Protein AF-0000000072268127 (afdb_homodimer)

Solvent-accessible surface area (backbone atoms only — not comparable to full-atom values): 18163 Å² total; per-residue (Å²): 136,84,80,79,79,79,79,78,78,81,76,80,80,78,70,79,74,72,78,69,81,71,89,72,71,74,54,61,56,60,23,53,59,51,39,73,78,39,90,44,54,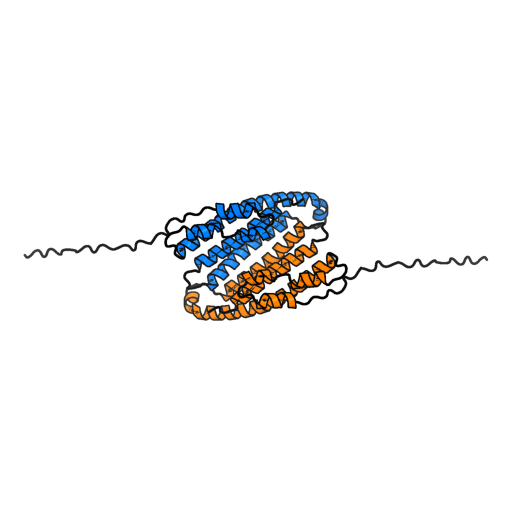76,58,34,56,76,29,65,58,45,20,21,50,50,18,37,72,70,33,84,83,59,49,56,66,50,39,20,52,26,28,38,51,46,22,49,54,28,43,54,48,25,55,56,19,44,55,43,20,44,54,41,23,48,53,50,37,62,75,43,40,68,52,35,76,72,68,45,80,52,47,45,57,36,48,52,52,21,51,52,31,42,53,57,18,52,53,35,46,22,49,36,56,21,57,77,29,67,97,44,84,51,23,60,34,49,26,26,45,41,45,22,51,54,35,39,54,50,19,37,51,28,41,53,56,33,42,73,79,122,137,86,80,78,77,80,79,78,80,79,75,82,80,78,70,79,73,73,78,68,81,71,89,72,71,75,53,61,58,61,24,52,58,50,39,73,78,37,91,43,53,75,59,34,56,75,28,66,60,44,20,20,51,51,18,37,72,70,32,83,84,58,49,55,67,50,40,21,49,25,27,38,51,45,24,52,53,28,43,56,48,25,55,54,19,44,55,42,20,44,54,42,23,49,54,50,37,60,74,42,41,70,53,36,75,74,69,44,81,52,49,46,57,36,49,51,53,20,52,52,31,42,54,56,18,52,54,35,45,24,49,34,57,21,56,77,29,68,96,44,84,51,22,59,34,49,26,25,45,42,47,24,52,54,35,38,54,50,20,38,49,27,41,52,55,33,41,75,79,124

Foldseek 3Di:
DPPPPPPPPPDPPPPPPPPPDDDFDFDCVQLVVQCVPDDALVSSLVSFCRRLVVSQVPDPPDDLVSSLVSLLVLLVVLLVLLVVLLVLLLVLQVVVCVVCVVVVVVPDDRSNVVSVVVVVVLVVCLQVVLVVQLVVQPPHSNSSNSSSNSSRSSSNSSSRVSNVSSDPPD/DPPPPPPPPPDPPPPPPPPPDDDFPFDCVQLVVQCVPDDALVSSLVSFCRRLVVSQVPDPPDDLVSSLVSLLVLLVVLLVLLVVLLVLLLVLQVVVCVVCVVVVVVPDDRSNVVSVVVVVVLVVCLQVVLVVQLVVQPPHSNSSNSSSNSSRSSSNSSSRVSNVSSDPPD

pLDDT: mean 90.78, std 14.6, range [37.03, 98.94]

Sequence (340 aa):
MFHLRLLLMLLPLCAPLAATAQPIPFHPDRTLDCLSDKKTATEGAACIGLAADLCRRETRGATEVEEAACVAAEANWWRDRMTAAYEAAQKEAKLRDVEFAKAISQGAPRMTDDLAAMQQAWTDWSEKRCFFEAARRRGKPDRMVVASDCLMRRTAEEALLLEEAAGRKRMFHLRLLLMLLPLCAPLAATAQPIPFHPDRTLDCLSDKKTATEGAACIGLAADLCRRETRGATEVEEAACVAAEANWWRDRMTAAYEAAQKEAKLRDVEFAKAISQGAPRMTDDLAAMQQAWTDWSEKRCFFEAARRRGKPDRMVVASDCLMRRTAEEALLLEEAAGRKR

Structure (mmCIF, N/CA/C/O backbone):
data_AF-0000000072268127-model_v1
#
loop_
_entity.id
_entity.type
_entity.pdbx_description
1 polymer 'Lysozyme inhibitor LprI-like N-terminal domain-containing protein'
#
loop_
_atom_site.group_PDB
_atom_site.id
_atom_site.type_symbol
_atom_site.label_atom_id
_atom_site.label_alt_id
_atom_site.label_comp_id
_atom_site.label_asym_id
_atom_site.label_entity_id
_atom_site.label_seq_id
_atom_site.pdbx_PDB_ins_code
_atom_site.Cartn_x
_atom_site.Cartn_y
_atom_site.Cartn_z
_atom_site.occupancy
_atom_site.B_iso_or_equiv
_atom_site.auth_seq_id
_atom_site.auth_comp_id
_atom_site.auth_asym_id
_atom_site.auth_atom_id
_atom_site.pdbx_PDB_model_num
ATOM 1 N N . MET A 1 1 ? -28.922 -68.562 -43.438 1 42.62 1 MET A N 1
ATOM 2 C CA . MET A 1 1 ? -28.844 -67.125 -43.25 1 42.62 1 MET A CA 1
ATOM 3 C C . MET A 1 1 ? -28.562 -66.75 -41.812 1 42.62 1 MET A C 1
ATOM 5 O O . MET A 1 1 ? -29.406 -67 -40.938 1 42.62 1 MET A O 1
ATOM 9 N N . PHE A 1 2 ? -27.219 -66.938 -41.312 1 51.31 2 PHE A N 1
ATOM 10 C CA . PHE A 1 2 ? -26.609 -66.688 -40 1 51.31 2 PHE A CA 1
ATOM 11 C C . PHE A 1 2 ? -26.75 -65.25 -39.625 1 51.31 2 PHE A C 1
ATOM 13 O O . PHE A 1 2 ? -26.312 -64.375 -40.375 1 51.31 2 PHE A O 1
ATOM 20 N N . HIS A 1 3 ? -27.828 -64.812 -38.938 1 58.91 3 HIS A N 1
ATOM 21 C CA . HIS A 1 3 ? -28.031 -63.531 -38.344 1 58.91 3 HIS A CA 1
ATOM 22 C C . HIS A 1 3 ? -26.922 -63.188 -37.375 1 58.91 3 HIS A C 1
ATOM 24 O O . HIS A 1 3 ? -26.75 -63.875 -36.344 1 58.91 3 HIS A O 1
ATOM 30 N N . LEU A 1 4 ? -25.75 -62.625 -37.875 1 55.75 4 LEU A N 1
ATOM 31 C CA . LEU A 1 4 ? -24.672 -62.031 -37.062 1 55.75 4 LEU A CA 1
ATOM 32 C C . LEU A 1 4 ? -25.203 -60.906 -36.188 1 55.75 4 LEU A C 1
ATOM 34 O O . LEU A 1 4 ? -25.688 -59.875 -36.688 1 55.75 4 LEU A O 1
ATOM 38 N N . ARG A 1 5 ? -25.734 -61.25 -34.969 1 58.16 5 ARG A N 1
ATOM 39 C CA . ARG A 1 5 ? -26.047 -60.219 -33.969 1 58.16 5 ARG A CA 1
ATOM 40 C C . ARG A 1 5 ? -24.812 -59.406 -33.594 1 58.16 5 ARG A C 1
ATOM 42 O O . ARG A 1 5 ? -23.812 -59.969 -33.125 1 58.16 5 ARG A O 1
ATOM 49 N N . LEU A 1 6 ? -24.516 -58.281 -34.25 1 55.41 6 LEU A N 1
ATOM 50 C CA . LEU A 1 6 ? -23.5 -57.312 -33.844 1 55.41 6 LEU A CA 1
ATOM 51 C C . LEU A 1 6 ? -23.797 -56.781 -32.438 1 55.41 6 LEU A C 1
ATOM 53 O O . LEU A 1 6 ? -24.828 -56.156 -32.219 1 55.41 6 LEU A O 1
ATOM 57 N N . LEU A 1 7 ? -23.234 -57.406 -31.359 1 55.22 7 LEU A N 1
ATOM 58 C CA . LEU A 1 7 ? -23.312 -56.844 -30 1 55.22 7 LEU A CA 1
ATOM 59 C C . LEU A 1 7 ? -22.578 -55.531 -29.906 1 55.22 7 LEU A C 1
ATOM 61 O O . LEU A 1 7 ? -21.359 -55.469 -30.094 1 55.22 7 LEU A O 1
ATOM 65 N N . LEU A 1 8 ? -23.234 -54.375 -30.109 1 55.31 8 LEU A N 1
ATOM 66 C CA . LEU A 1 8 ? -22.703 -53.031 -29.844 1 55.31 8 LEU A CA 1
ATOM 67 C C . LEU A 1 8 ? -22.328 -52.875 -28.359 1 55.31 8 LEU A C 1
ATOM 69 O O . LEU A 1 8 ? -23.203 -52.969 -27.5 1 55.31 8 LEU A O 1
ATOM 73 N N . MET A 1 9 ? -21.094 -53.219 -27.984 1 54.47 9 MET A N 1
ATOM 74 C CA . MET A 1 9 ? -20.609 -52.938 -26.641 1 54.47 9 MET A CA 1
ATOM 75 C C . MET A 1 9 ? -20.656 -51.438 -26.344 1 54.47 9 MET A C 1
ATOM 77 O O . MET A 1 9 ? -20.016 -50.656 -27.047 1 54.47 9 MET A O 1
ATOM 81 N N . LEU A 1 10 ? -21.672 -50.844 -25.719 1 57.94 10 LEU A N 1
ATOM 82 C CA . LEU A 1 10 ? -21.734 -49.469 -25.219 1 57.94 10 LEU A CA 1
ATOM 83 C C . LEU A 1 10 ? -20.625 -49.219 -24.203 1 57.94 10 LEU A C 1
ATOM 85 O O . LEU A 1 10 ? -20.625 -49.781 -23.109 1 57.94 10 LEU A O 1
ATOM 89 N N . LEU A 1 11 ? -19.438 -48.75 -24.578 1 59.38 11 LEU A N 1
ATOM 90 C CA . LEU A 1 11 ? -18.422 -48.281 -23.656 1 59.38 11 LEU A CA 1
ATOM 91 C C . LEU A 1 11 ? -18.938 -47.125 -22.812 1 59.38 11 LEU A C 1
ATOM 93 O O . LEU A 1 11 ? -19.422 -46.125 -23.359 1 59.38 11 LEU A O 1
ATOM 97 N N . PRO A 1 12 ? -19.125 -47.219 -21.469 1 60.84 12 PRO A N 1
ATOM 98 C CA . PRO A 1 12 ? -19.484 -46.062 -20.656 1 60.84 12 PRO A CA 1
ATOM 99 C C . PRO A 1 12 ? -18.453 -44.938 -20.734 1 60.84 12 PRO A C 1
ATOM 101 O O . PRO A 1 12 ? -17.25 -45.188 -20.609 1 60.84 12 PRO A O 1
ATOM 104 N N . LEU A 1 13 ? -18.719 -43.875 -21.453 1 59.34 13 LEU A N 1
ATOM 105 C CA . LEU A 1 13 ? -17.922 -42.625 -21.375 1 59.34 13 LEU A CA 1
ATOM 106 C C . LEU A 1 13 ? -17.75 -42.188 -19.922 1 59.34 13 LEU A C 1
ATOM 108 O O . LEU A 1 13 ? -18.703 -41.781 -19.266 1 59.34 13 LEU A O 1
ATOM 112 N N . CYS A 1 14 ? -16.734 -42.531 -19.188 1 58.28 14 CYS A N 1
ATOM 113 C CA . CYS A 1 14 ? -16.375 -41.969 -17.891 1 58.28 14 CYS A CA 1
ATOM 114 C C . CYS A 1 14 ? -16.219 -40.469 -17.969 1 58.28 14 CYS A C 1
ATOM 116 O O . CYS A 1 14 ? -15.312 -39.938 -18.625 1 58.28 14 CYS A O 1
ATOM 118 N N . ALA A 1 15 ? -17.188 -39.625 -17.828 1 57.91 15 ALA A N 1
ATOM 119 C CA . ALA A 1 15 ? -17.047 -38.188 -17.703 1 57.91 15 ALA A CA 1
ATOM 120 C C . ALA A 1 15 ? -16.031 -37.812 -16.625 1 57.91 15 ALA A C 1
ATOM 122 O O . ALA A 1 15 ? -16.047 -38.406 -15.531 1 57.91 15 ALA A O 1
ATOM 123 N N . PRO A 1 16 ? -14.938 -37.188 -16.953 1 59.69 16 PRO A N 1
ATOM 124 C CA . PRO A 1 16 ? -14.094 -36.656 -15.875 1 59.69 16 PRO A CA 1
ATOM 125 C C . PRO A 1 16 ? -14.883 -35.906 -14.812 1 59.69 16 PRO A C 1
ATOM 127 O O . PRO A 1 16 ? -15.672 -35.031 -15.148 1 59.69 16 PRO A O 1
ATOM 130 N N . LEU A 1 17 ? -15.156 -36.406 -13.648 1 55.31 17 LEU A N 1
ATOM 131 C CA . LEU A 1 17 ? -15.703 -35.656 -12.531 1 55.31 17 LEU A CA 1
ATOM 132 C C . LEU A 1 17 ? -14.938 -34.344 -12.344 1 55.31 17 LEU A C 1
ATOM 134 O O . LEU A 1 17 ? -13.742 -34.344 -12.047 1 55.31 17 LEU A O 1
ATOM 138 N N . ALA A 1 18 ? -15.242 -33.344 -13.086 1 55.62 18 ALA A N 1
ATOM 139 C CA . ALA A 1 18 ? -14.672 -32.062 -12.672 1 55.62 18 ALA A CA 1
ATOM 140 C C . ALA A 1 18 ? -14.609 -31.953 -11.148 1 55.62 18 ALA A C 1
ATOM 142 O O . ALA A 1 18 ? -15.617 -32.125 -10.461 1 55.62 18 ALA A O 1
ATOM 143 N N . ALA A 1 19 ? -13.562 -32.219 -10.562 1 58.62 19 ALA A N 1
ATOM 144 C CA . ALA A 1 19 ? -13.414 -32.062 -9.117 1 58.62 19 ALA A CA 1
ATOM 145 C C . ALA A 1 19 ? -13.906 -30.703 -8.664 1 58.62 19 ALA A C 1
ATOM 147 O O . ALA A 1 19 ? -13.227 -29.703 -8.859 1 58.62 19 ALA A O 1
ATOM 148 N N . THR A 1 20 ? -15.211 -30.391 -8.688 1 61.53 20 THR A N 1
ATOM 149 C CA . THR A 1 20 ? -15.797 -29.172 -8.141 1 61.53 20 THR A CA 1
ATOM 150 C C . THR A 1 20 ? -15.172 -28.828 -6.789 1 61.53 20 THR A C 1
ATOM 152 O O . THR A 1 20 ? -14.82 -29.719 -6.02 1 61.53 20 THR A O 1
ATOM 155 N N . ALA A 1 21 ? -14.453 -27.531 -6.762 1 69.06 21 ALA A N 1
ATOM 156 C CA . ALA A 1 21 ? -13.898 -27.062 -5.492 1 69.06 21 ALA A CA 1
ATOM 157 C C . ALA A 1 21 ? -14.852 -27.328 -4.34 1 69.06 21 ALA A C 1
ATOM 159 O O . ALA A 1 21 ? -16.062 -27.109 -4.457 1 69.06 21 ALA A O 1
ATOM 160 N N . GLN A 1 22 ? -14.523 -28.062 -3.383 1 83.62 22 GLN A N 1
ATOM 161 C CA . GLN A 1 22 ? -15.336 -28.328 -2.197 1 83.62 22 GLN A CA 1
ATOM 162 C C . GLN A 1 22 ? -15.688 -27.031 -1.483 1 83.62 22 GLN A C 1
ATOM 164 O O . GLN A 1 22 ? -14.984 -26.031 -1.615 1 83.62 22 GLN A O 1
ATOM 169 N N . PRO A 1 23 ? -16.781 -26.906 -0.785 1 89 23 PRO A N 1
ATOM 170 C CA . PRO A 1 23 ? -17.156 -25.734 -0.01 1 89 23 PRO A CA 1
ATOM 171 C C . PRO A 1 23 ? -16.109 -25.359 1.054 1 89 23 PRO A C 1
ATOM 173 O O . PRO A 1 23 ? -15.523 -26.25 1.669 1 89 23 PRO A O 1
ATOM 176 N N . ILE A 1 24 ? -15.766 -24.156 1.152 1 93.5 24 ILE A N 1
ATOM 177 C CA . ILE A 1 24 ? -14.797 -23.688 2.135 1 93.5 24 ILE A CA 1
ATOM 178 C C . ILE A 1 24 ? -15.523 -23.125 3.352 1 93.5 24 ILE A C 1
ATOM 180 O O . ILE A 1 24 ? -16.594 -22.516 3.221 1 93.5 24 ILE A O 1
ATOM 184 N N . PRO A 1 25 ? -15.102 -23.328 4.531 1 97 25 PRO A N 1
ATOM 185 C CA . PRO A 1 25 ? -15.711 -22.828 5.762 1 97 25 PRO A CA 1
ATOM 186 C C . PRO A 1 25 ? -15.195 -21.438 6.137 1 97 25 PRO A C 1
ATOM 188 O O . PRO A 1 25 ? -14.555 -21.266 7.176 1 97 25 PRO A O 1
ATOM 191 N N . PHE A 1 26 ? -15.625 -20.453 5.395 1 97.94 26 PHE A N 1
ATOM 192 C CA . PHE A 1 26 ? -15.117 -19.109 5.668 1 97.94 26 PHE A CA 1
ATOM 193 C C . PHE A 1 26 ? -16 -18.391 6.691 1 97.94 26 PHE A C 1
ATOM 195 O O . PHE A 1 26 ? -17.219 -18.359 6.547 1 97.94 26 PHE A O 1
ATOM 202 N N . HIS A 1 27 ? -15.359 -17.875 7.711 1 97.69 27 HIS A N 1
ATOM 203 C CA . HIS A 1 27 ? -15.94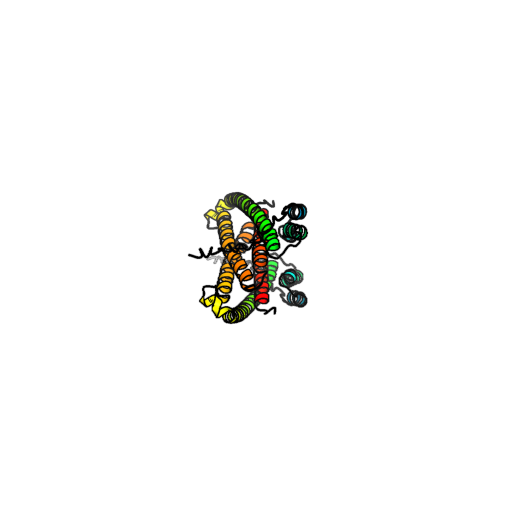5 -16.938 8.68 1 97.69 27 HIS A CA 1
ATOM 204 C C . HIS A 1 27 ? -14.984 -15.805 9 1 97.69 27 HIS A C 1
ATOM 206 O O . HIS A 1 27 ? -13.789 -16.031 9.211 1 97.69 27 HIS A O 1
ATOM 212 N N . PRO A 1 28 ? -15.484 -14.609 9.055 1 98.31 28 PRO A N 1
ATOM 213 C CA . PRO A 1 28 ? -14.586 -13.461 9.188 1 98.31 28 PRO A CA 1
ATOM 214 C C . PRO A 1 28 ? -14.195 -13.188 10.641 1 98.31 28 PRO A C 1
ATOM 216 O O . PRO A 1 28 ? -13.422 -12.266 10.914 1 98.31 28 PRO A O 1
ATOM 219 N N . ASP A 1 29 ? -14.656 -13.953 11.57 1 97.88 29 ASP A N 1
ATOM 220 C CA . ASP A 1 29 ? -14.641 -13.617 12.992 1 97.88 29 ASP A CA 1
ATOM 221 C C . ASP A 1 29 ? -13.203 -13.445 13.492 1 97.88 29 ASP A C 1
ATOM 223 O O . ASP A 1 29 ? -12.938 -12.57 14.32 1 97.88 29 ASP A O 1
ATOM 227 N N . ARG A 1 30 ? -12.359 -14.273 13.016 1 97.69 30 ARG A N 1
ATOM 228 C CA . ARG A 1 30 ? -10.984 -14.172 13.5 1 97.69 30 ARG A CA 1
ATOM 229 C C . ARG A 1 30 ? -10.375 -12.82 13.156 1 97.69 30 ARG A C 1
ATOM 231 O O . ARG A 1 30 ? -9.68 -12.219 13.977 1 97.69 30 ARG A O 1
ATOM 238 N N . THR A 1 31 ? -10.555 -12.375 11.922 1 98.5 31 THR A N 1
ATOM 239 C CA . THR A 1 31 ? -10.078 -11.055 11.516 1 98.5 31 THR A CA 1
ATOM 240 C C . THR A 1 31 ? -10.812 -9.953 12.266 1 98.5 31 THR A C 1
ATOM 242 O O . THR A 1 31 ? -10.195 -9.008 12.758 1 98.5 31 THR A O 1
ATOM 245 N N . LEU A 1 32 ? -12.102 -10.148 12.438 1 97.5 32 LEU A N 1
ATOM 246 C CA . LEU A 1 32 ? -12.922 -9.164 13.133 1 97.5 32 LEU A CA 1
ATOM 247 C C . LEU A 1 32 ? -12.484 -9.023 14.586 1 97.5 32 LEU A C 1
ATOM 249 O O . LEU A 1 32 ? -12.375 -7.91 15.102 1 97.5 32 LEU A O 1
ATOM 253 N N . ASP A 1 33 ? -12.234 -10.125 15.25 1 97.31 33 ASP A N 1
ATOM 254 C CA . ASP A 1 33 ? -11.797 -10.117 16.641 1 97.31 33 ASP A CA 1
ATOM 255 C C . ASP A 1 33 ? -10.438 -9.43 16.781 1 97.31 33 ASP A C 1
ATOM 257 O O . ASP A 1 33 ? -10.227 -8.648 17.719 1 97.31 33 ASP A O 1
ATOM 261 N N . CYS A 1 34 ? -9.586 -9.664 15.898 1 98.19 34 CYS A N 1
ATOM 262 C CA . CYS A 1 34 ? -8.273 -9.023 15.898 1 98.19 34 CYS A CA 1
ATOM 263 C C . CYS A 1 34 ? -8.398 -7.52 15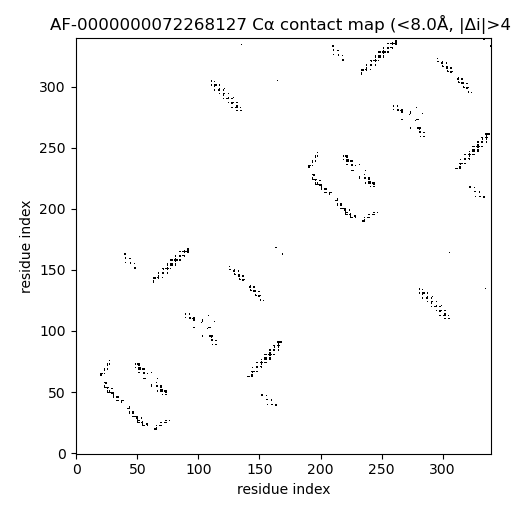.727 1 98.19 34 CYS A C 1
ATOM 265 O O . CYS A 1 34 ? -7.73 -6.754 16.438 1 98.19 34 CYS A O 1
ATOM 267 N N . LEU A 1 35 ? -9.281 -7.082 14.859 1 96.94 35 LEU A N 1
ATOM 268 C CA . LEU A 1 35 ? -9.461 -5.668 14.555 1 96.94 35 LEU A CA 1
ATOM 269 C C . LEU A 1 35 ? -10.039 -4.918 15.75 1 96.94 35 LEU A C 1
ATOM 271 O O . LEU A 1 35 ? -9.797 -3.721 15.914 1 96.94 35 LEU A O 1
ATOM 275 N N . SER A 1 36 ? -10.758 -5.617 16.594 1 95.12 36 SER A N 1
ATOM 276 C CA . SER A 1 36 ? -11.445 -4.969 17.703 1 95.12 36 SER A CA 1
ATOM 277 C C . SER A 1 36 ? -10.453 -4.375 18.703 1 95.12 36 SER A C 1
ATOM 279 O O . SER A 1 36 ? -10.781 -3.441 19.438 1 95.12 36 SER A O 1
ATOM 281 N N . ASP A 1 37 ? -9.211 -4.801 18.641 1 91.19 37 ASP A N 1
ATOM 282 C CA . ASP A 1 37 ? -8.18 -4.344 19.562 1 91.19 37 ASP A CA 1
ATOM 283 C C . ASP A 1 37 ? -7.254 -3.334 18.891 1 91.19 37 ASP A C 1
ATOM 285 O O . ASP A 1 37 ? -6.238 -2.939 19.469 1 91.19 37 ASP A O 1
ATOM 289 N N . LYS A 1 38 ? -7.609 -2.975 17.656 1 87.94 38 LYS A N 1
ATOM 290 C CA . LYS A 1 38 ? -6.707 -2.1 16.906 1 87.94 38 LYS A CA 1
ATOM 291 C C . LYS A 1 38 ? -7.289 -0.695 16.781 1 87.94 38 LYS A C 1
ATOM 293 O O . LYS A 1 38 ? -8.492 -0.533 16.562 1 87.94 38 LYS A O 1
ATOM 298 N N . LYS A 1 39 ? -6.422 0.267 16.953 1 82.56 39 LYS A N 1
ATOM 299 C CA . LYS A 1 39 ? -6.891 1.648 17.016 1 82.56 39 LYS A CA 1
ATOM 300 C C . LYS A 1 39 ? -6.559 2.4 15.734 1 82.56 39 LYS A C 1
ATOM 302 O O . LYS A 1 39 ? -7.203 3.4 15.414 1 82.56 39 LYS A O 1
ATOM 307 N N . THR A 1 40 ? -5.508 1.87 15.07 1 85.31 40 THR A N 1
ATOM 308 C CA . THR A 1 40 ? -5.066 2.561 13.859 1 85.31 40 THR A CA 1
ATOM 309 C C . THR A 1 40 ? -5.035 1.605 12.672 1 85.31 40 THR A C 1
ATOM 311 O O . THR A 1 40 ? -5.027 0.386 12.852 1 85.31 40 THR A O 1
ATOM 314 N N . ALA A 1 41 ? -5.082 2.207 11.5 1 86.5 41 ALA A N 1
ATOM 315 C CA . ALA A 1 41 ? -4.977 1.413 10.281 1 86.5 41 ALA A CA 1
ATOM 316 C C . ALA A 1 41 ? -3.691 0.59 10.273 1 86.5 41 ALA A C 1
ATOM 318 O O . ALA A 1 41 ? -3.68 -0.549 9.797 1 86.5 41 ALA A O 1
ATOM 319 N N . THR A 1 42 ? -2.621 1.16 10.758 1 84.81 42 THR A N 1
ATOM 320 C CA . THR A 1 42 ? -1.332 0.478 10.789 1 84.81 42 THR A CA 1
ATOM 321 C C . THR A 1 42 ? -1.397 -0.766 11.672 1 84.81 42 THR A C 1
ATOM 323 O O . THR A 1 42 ? -0.906 -1.83 11.289 1 84.81 42 THR A O 1
ATOM 326 N N . GLU A 1 43 ? -2.068 -0.634 12.812 1 89.31 43 GLU A N 1
ATOM 327 C CA . GLU A 1 43 ? -2.223 -1.78 13.703 1 89.31 43 GLU A CA 1
ATOM 328 C C . GLU A 1 43 ? -3.141 -2.834 13.086 1 89.31 43 GLU A C 1
ATOM 330 O O . GLU A 1 43 ? -2.906 -4.035 13.242 1 89.31 43 GLU A O 1
ATOM 335 N N . GLY A 1 44 ? -4.129 -2.326 12.406 1 93.44 44 GLY A N 1
ATOM 336 C CA . GLY A 1 44 ? -5.109 -3.225 11.82 1 93.44 44 GLY A CA 1
ATOM 337 C C . GLY A 1 44 ? -4.539 -4.078 10.703 1 93.44 44 GLY A C 1
ATOM 338 O O . GLY A 1 44 ? -5.059 -5.16 10.422 1 93.44 44 GLY A O 1
ATOM 339 N N . ALA A 1 45 ? -3.447 -3.551 10.109 1 93 45 ALA A N 1
ATOM 340 C CA . ALA A 1 45 ? -2.859 -4.262 8.977 1 93 45 ALA A CA 1
ATOM 341 C C . ALA A 1 45 ? -2.393 -5.656 9.383 1 93 45 ALA A C 1
ATOM 343 O O . ALA A 1 45 ? -2.41 -6.586 8.57 1 93 45 ALA A O 1
ATOM 344 N N . ALA A 1 46 ? -2.092 -5.848 10.648 1 93.94 46 ALA A N 1
ATOM 345 C CA . ALA A 1 46 ? -1.611 -7.137 11.141 1 93.94 46 ALA A CA 1
ATOM 346 C C . ALA A 1 46 ? -2.734 -8.172 11.156 1 93.94 46 ALA A C 1
ATOM 348 O O . ALA A 1 46 ? -2.477 -9.375 11.258 1 93.94 46 ALA A O 1
ATOM 349 N N . CYS A 1 47 ? -3.961 -7.707 11.055 1 98.5 47 CYS A N 1
ATOM 350 C CA . CYS A 1 47 ? -5.113 -8.594 11.164 1 98.5 47 CYS A CA 1
ATOM 351 C C . CYS A 1 47 ? -5.512 -9.141 9.805 1 98.5 47 CYS A C 1
ATOM 353 O O . CYS A 1 47 ? -6.309 -10.078 9.711 1 98.5 47 CYS A O 1
ATOM 355 N N . ILE A 1 48 ? -4.957 -8.625 8.727 1 98.5 48 ILE A N 1
ATOM 356 C CA . ILE A 1 48 ? -5.359 -8.977 7.367 1 98.5 48 ILE A CA 1
ATOM 357 C C . ILE A 1 48 ? -4.965 -10.422 7.074 1 98.5 48 ILE A C 1
ATOM 359 O O . ILE A 1 48 ? -3.816 -10.82 7.281 1 98.5 48 ILE A O 1
ATOM 363 N N . GLY A 1 49 ? -5.855 -11.227 6.676 1 98.75 49 GLY A N 1
ATOM 364 C CA . GLY A 1 49 ? -5.594 -12.586 6.219 1 98.75 49 GLY A CA 1
ATOM 365 C C . GLY A 1 49 ? -5.852 -13.633 7.281 1 98.75 49 GLY A C 1
ATOM 366 O O . GLY A 1 49 ? -5.797 -14.828 7.004 1 98.75 49 GLY A O 1
ATOM 367 N N . LEU A 1 50 ? -6.23 -13.203 8.492 1 98.69 50 LEU A N 1
ATOM 368 C CA . LEU A 1 50 ? -6.391 -14.164 9.578 1 98.69 50 LEU A CA 1
ATOM 369 C C . LEU A 1 50 ? -7.574 -15.086 9.312 1 98.69 50 LEU A C 1
ATOM 371 O O . LEU A 1 50 ? -7.492 -16.297 9.555 1 98.69 50 LEU A O 1
ATOM 375 N N . ALA A 1 51 ? -8.641 -14.562 8.852 1 98.81 51 ALA A N 1
ATOM 376 C CA . ALA A 1 51 ? -9.812 -15.398 8.555 1 98.81 51 ALA A CA 1
ATOM 377 C C . ALA A 1 51 ? -9.531 -16.344 7.391 1 98.81 51 ALA A C 1
ATOM 379 O O . ALA A 1 51 ? -9.922 -17.5 7.418 1 98.81 51 ALA A O 1
ATOM 380 N N . ALA A 1 52 ? -8.859 -15.867 6.363 1 98.81 52 ALA A N 1
ATOM 381 C CA . ALA A 1 52 ? -8.484 -16.719 5.238 1 98.81 52 ALA A CA 1
ATOM 382 C C . ALA A 1 52 ? -7.586 -17.859 5.695 1 98.81 52 ALA A C 1
ATOM 384 O O . ALA A 1 52 ? -7.746 -19 5.242 1 98.81 52 ALA A O 1
ATOM 385 N N . ASP A 1 53 ? -6.609 -17.578 6.578 1 98.06 53 ASP A N 1
ATOM 386 C CA . ASP A 1 53 ? -5.699 -18.594 7.094 1 98.06 53 ASP A CA 1
ATOM 387 C C . ASP A 1 53 ? -6.461 -19.672 7.855 1 98.06 53 ASP A C 1
ATOM 389 O O . ASP A 1 53 ? -6.195 -20.859 7.688 1 98.06 53 ASP A O 1
ATOM 393 N N . LEU A 1 54 ? -7.355 -19.266 8.695 1 98.31 54 LEU A N 1
ATOM 394 C CA . LEU A 1 54 ? -8.164 -20.219 9.438 1 98.31 54 LEU A CA 1
ATOM 395 C C . LEU A 1 54 ? -9.008 -21.062 8.484 1 98.31 54 LEU A C 1
ATOM 397 O O . LEU A 1 54 ? -9.117 -22.281 8.656 1 98.31 54 LEU A O 1
ATOM 401 N N . CYS A 1 55 ? -9.633 -20.438 7.535 1 98.69 55 CYS A N 1
ATOM 402 C CA . CYS A 1 55 ? -10.406 -21.109 6.504 1 98.69 55 CYS A CA 1
ATOM 403 C C . CYS A 1 55 ? -9.578 -22.203 5.84 1 98.69 55 CYS A C 1
ATOM 405 O O . CYS A 1 55 ? -10.047 -23.344 5.684 1 98.69 55 CYS A O 1
ATOM 407 N N . ARG A 1 56 ? -8.328 -21.875 5.48 1 97.38 56 ARG A N 1
ATOM 408 C CA . ARG A 1 56 ? -7.441 -22.844 4.859 1 97.38 56 ARG A CA 1
ATOM 409 C C . ARG A 1 56 ? -7.137 -24 5.812 1 97.38 56 ARG A C 1
ATOM 411 O O . ARG A 1 56 ? -7.18 -25.172 5.422 1 97.38 56 ARG A O 1
ATOM 418 N N . ARG A 1 57 ? -6.836 -23.719 7.004 1 96.69 57 ARG A N 1
ATOM 419 C CA . ARG A 1 57 ? -6.48 -24.719 8 1 96.69 57 ARG A CA 1
ATOM 420 C C . ARG A 1 57 ? -7.648 -25.656 8.266 1 96.69 57 ARG A C 1
ATOM 422 O O . ARG A 1 57 ? -7.449 -26.859 8.516 1 96.69 57 ARG A O 1
ATOM 429 N N . GLU A 1 58 ? -8.805 -25.172 8.141 1 96.94 58 GLU A N 1
ATOM 430 C CA . GLU A 1 58 ? -10 -25.953 8.445 1 96.94 58 GLU A CA 1
ATOM 431 C C . GLU A 1 58 ? -10.5 -26.703 7.211 1 96.94 58 GLU A C 1
ATOM 433 O O . GLU A 1 58 ? -11.438 -27.484 7.301 1 96.94 58 GLU A O 1
ATOM 438 N N . THR A 1 59 ? -9.867 -26.438 6.082 1 96.12 59 THR A N 1
ATOM 439 C CA . THR A 1 59 ? -10.219 -27.141 4.855 1 96.12 59 THR A CA 1
ATOM 440 C C . THR A 1 59 ? -9.375 -28.406 4.695 1 96.12 59 THR A C 1
ATOM 442 O O . THR A 1 59 ? -8.188 -28.312 4.375 1 96.12 59 THR A O 1
ATOM 445 N N . ARG A 1 60 ? -9.961 -29.578 4.887 1 91.88 60 ARG A N 1
ATOM 446 C CA . ARG A 1 60 ? -9.234 -30.844 4.773 1 91.88 60 ARG A CA 1
ATOM 447 C C . ARG A 1 60 ? -8.727 -31.047 3.354 1 91.88 60 ARG A C 1
ATOM 449 O O . ARG A 1 60 ? -9.484 -30.938 2.391 1 91.88 60 ARG A O 1
ATOM 456 N N . GLY A 1 61 ? -7.465 -31.297 3.258 1 91.19 61 GLY A N 1
ATOM 457 C CA . GLY A 1 61 ? -6.887 -31.594 1.958 1 91.19 61 GLY A CA 1
ATOM 458 C C . GLY A 1 61 ? -6.812 -30.391 1.043 1 91.19 61 GLY A C 1
ATOM 459 O O . GLY A 1 61 ? -6.801 -30.531 -0.181 1 91.19 61 GLY A O 1
ATOM 460 N N . ALA A 1 62 ? -6.793 -29.266 1.624 1 89 62 ALA A N 1
ATOM 461 C CA . ALA A 1 62 ? -6.801 -28.031 0.832 1 89 62 ALA A CA 1
ATOM 462 C C . ALA A 1 62 ? -5.664 -28.031 -0.186 1 89 62 ALA A C 1
ATOM 464 O O . ALA A 1 62 ? -4.523 -28.375 0.146 1 89 62 ALA A O 1
ATOM 465 N N . THR A 1 63 ? -6.051 -27.875 -1.438 1 93.38 63 THR A N 1
ATOM 466 C CA . THR A 1 63 ? -5.105 -27.578 -2.512 1 93.38 63 THR A CA 1
ATOM 467 C C . THR A 1 63 ? -5.012 -26.078 -2.764 1 93.38 63 THR A C 1
ATOM 469 O O . THR A 1 63 ? -5.504 -25.281 -1.969 1 93.38 63 THR A O 1
ATOM 472 N N . GLU A 1 64 ? -4.367 -25.641 -3.844 1 94.5 64 GLU A N 1
ATOM 473 C CA . GLU A 1 64 ? -4.254 -24.219 -4.211 1 94.5 64 GLU A CA 1
ATOM 474 C C . GLU A 1 64 ? -5.621 -23.625 -4.535 1 94.5 64 GLU A C 1
ATOM 476 O O . GLU A 1 64 ? -5.863 -22.453 -4.289 1 94.5 64 GLU A O 1
ATOM 481 N N . VAL A 1 65 ? -6.441 -24.516 -5.012 1 94.69 65 VAL A N 1
ATOM 482 C CA . VAL A 1 65 ? -7.766 -24.031 -5.402 1 94.69 65 VAL A CA 1
ATOM 483 C C . VAL A 1 65 ? -8.539 -23.594 -4.16 1 94.69 65 VAL A C 1
ATOM 485 O O . VAL A 1 65 ? -9.125 -22.516 -4.133 1 94.69 65 VAL A O 1
ATOM 488 N N . GLU A 1 66 ? -8.508 -24.438 -3.148 1 96.12 66 GLU A N 1
ATOM 489 C CA . GLU A 1 66 ? -9.219 -24.094 -1.922 1 96.12 66 GLU A CA 1
ATOM 490 C C . GLU A 1 66 ? -8.547 -22.922 -1.199 1 96.12 66 GLU A C 1
ATOM 492 O O . GLU A 1 66 ? -9.219 -22.094 -0.582 1 96.12 66 GLU A O 1
ATOM 497 N N . GLU A 1 67 ? -7.27 -22.859 -1.223 1 97.19 67 GLU A N 1
ATOM 498 C CA . GLU A 1 67 ? -6.551 -21.734 -0.631 1 97.19 67 GLU A CA 1
ATOM 499 C C . GLU A 1 67 ? -6.961 -20.406 -1.282 1 97.19 67 GLU A C 1
ATOM 501 O O . GLU A 1 67 ? -7.266 -19.438 -0.589 1 97.19 67 GLU A O 1
ATOM 506 N N . ALA A 1 68 ? -6.996 -20.406 -2.588 1 97.69 68 ALA A N 1
ATOM 507 C CA . ALA A 1 68 ? -7.41 -19.203 -3.312 1 97.69 68 ALA A CA 1
ATOM 508 C C . ALA A 1 68 ? -8.836 -18.812 -2.947 1 97.69 68 ALA A C 1
ATOM 510 O O . ALA A 1 68 ? -9.133 -17.625 -2.795 1 97.69 68 ALA A O 1
ATOM 511 N N . ALA A 1 69 ? -9.664 -19.812 -2.828 1 97.88 69 ALA A N 1
ATOM 512 C CA . ALA A 1 69 ? -11.062 -19.531 -2.482 1 97.88 69 ALA A CA 1
ATOM 513 C C . ALA A 1 69 ? -11.164 -18.906 -1.097 1 97.88 69 ALA A C 1
ATOM 515 O O . ALA A 1 69 ? -11.961 -17.984 -0.884 1 97.88 69 ALA A O 1
ATOM 516 N N . CYS A 1 70 ? -10.375 -19.406 -0.123 1 98.75 70 CYS A N 1
ATOM 517 C CA . CYS A 1 70 ? -10.367 -18.859 1.227 1 98.75 70 CYS A CA 1
ATOM 518 C C . CYS A 1 70 ? -9.891 -17.406 1.218 1 98.75 70 CYS A C 1
ATOM 520 O O . CYS A 1 70 ? -10.5 -16.547 1.847 1 98.75 70 CYS A O 1
ATOM 522 N N . VAL A 1 71 ? -8.883 -17.125 0.493 1 98.75 71 VAL A N 1
ATOM 523 C CA . VAL A 1 71 ? -8.312 -15.789 0.415 1 98.75 71 VAL A CA 1
ATOM 524 C C . VAL A 1 71 ? -9.297 -14.859 -0.297 1 98.75 71 VAL A C 1
ATOM 526 O O . VAL A 1 71 ? -9.523 -13.734 0.151 1 98.75 71 VAL A O 1
ATOM 529 N N . ALA A 1 72 ? -9.922 -15.32 -1.353 1 98.56 72 ALA A N 1
ATOM 530 C CA . ALA A 1 72 ? -10.914 -14.531 -2.08 1 98.56 72 ALA A CA 1
ATOM 531 C C . ALA A 1 72 ? -12.109 -14.195 -1.193 1 98.56 72 ALA A C 1
ATOM 533 O O . ALA A 1 72 ? -12.68 -13.102 -1.296 1 98.56 72 ALA A O 1
ATOM 534 N N . ALA A 1 73 ? -12.453 -15.133 -0.398 1 98.75 73 ALA A N 1
ATOM 535 C CA . ALA A 1 73 ? -13.586 -14.891 0.498 1 98.75 73 ALA A CA 1
ATOM 536 C C . ALA A 1 73 ? -13.289 -13.734 1.447 1 98.75 73 ALA A C 1
ATOM 538 O O . ALA A 1 73 ? -14.141 -12.859 1.654 1 98.75 73 ALA A O 1
ATOM 539 N N . GLU A 1 74 ? -12.141 -13.703 2.002 1 98.88 74 GLU A N 1
ATOM 540 C CA . GLU A 1 74 ? -11.812 -12.57 2.865 1 98.88 74 GLU A CA 1
ATOM 541 C C . GLU A 1 74 ? -11.68 -11.281 2.059 1 98.88 74 GLU A C 1
ATOM 543 O O . GLU A 1 74 ? -12.047 -10.203 2.533 1 98.88 74 GLU A O 1
ATOM 548 N N . ALA A 1 75 ? -11.156 -11.367 0.851 1 98.88 75 ALA A N 1
ATOM 549 C CA . ALA A 1 75 ? -11.094 -10.18 -0.006 1 98.88 75 ALA A CA 1
ATOM 550 C C . ALA A 1 75 ? -12.484 -9.586 -0.209 1 98.88 75 ALA A C 1
ATOM 552 O O . ALA A 1 75 ? -12.656 -8.367 -0.136 1 98.88 75 ALA A O 1
ATOM 553 N N . ASN A 1 76 ? -13.414 -10.445 -0.45 1 98.81 76 ASN A N 1
ATOM 554 C CA . ASN A 1 76 ? -14.781 -9.984 -0.657 1 98.81 76 ASN A CA 1
ATOM 555 C C . ASN A 1 76 ? -15.359 -9.352 0.607 1 98.81 76 ASN A C 1
ATOM 557 O O . ASN A 1 76 ? -16.094 -8.359 0.535 1 98.81 76 ASN A O 1
ATOM 561 N N . TRP A 1 77 ? -15.062 -9.93 1.711 1 98.81 77 TRP A N 1
ATOM 562 C CA . TRP A 1 77 ? -15.484 -9.359 2.982 1 98.81 77 TRP A CA 1
ATOM 563 C C . TRP A 1 77 ? -14.891 -7.965 3.178 1 98.81 77 TRP A C 1
ATOM 565 O O . TRP A 1 77 ? -15.594 -7.035 3.578 1 98.81 77 TRP A O 1
ATOM 575 N N . TRP A 1 78 ? -13.68 -7.781 2.859 1 98.81 78 TRP A N 1
ATOM 576 C CA . TRP A 1 78 ? -13.031 -6.477 2.941 1 98.81 78 TRP A CA 1
ATOM 577 C C . TRP A 1 78 ? -13.641 -5.508 1.93 1 98.81 78 TRP A C 1
ATOM 579 O O . TRP A 1 78 ? -13.734 -4.305 2.191 1 98.81 78 TRP A O 1
ATOM 589 N N . ARG A 1 79 ? -13.977 -6.059 0.792 1 98.88 79 ARG A N 1
ATOM 590 C CA . ARG A 1 79 ? -14.586 -5.203 -0.22 1 98.88 79 ARG A CA 1
ATOM 591 C C . ARG A 1 79 ? -15.883 -4.59 0.292 1 98.88 79 ARG A C 1
ATOM 593 O O . ARG A 1 79 ? -16.156 -3.41 0.059 1 98.88 79 ARG A O 1
ATOM 600 N N . ASP A 1 80 ? -16.672 -5.371 0.948 1 98.75 80 ASP A N 1
ATOM 601 C CA . ASP A 1 80 ? -17.891 -4.852 1.546 1 98.75 80 ASP A CA 1
ATOM 602 C C . ASP A 1 80 ? -17.594 -3.752 2.561 1 98.75 80 ASP A C 1
ATOM 604 O O . ASP A 1 80 ? -18.266 -2.717 2.576 1 98.75 80 ASP A O 1
ATOM 608 N N . ARG A 1 81 ? -16.641 -3.959 3.35 1 98.44 81 ARG A N 1
ATOM 609 C CA . ARG A 1 81 ? -16.234 -2.969 4.344 1 98.44 81 ARG A CA 1
ATOM 610 C C . ARG A 1 81 ? -15.703 -1.704 3.674 1 98.44 81 ARG A C 1
ATOM 612 O O . ARG A 1 81 ? -16 -0.592 4.113 1 98.44 81 ARG A O 1
ATOM 619 N N . MET A 1 82 ? -14.938 -1.868 2.648 1 98.75 82 MET A N 1
ATOM 620 C CA . MET A 1 82 ? -14.391 -0.731 1.913 1 98.75 82 MET A CA 1
ATOM 621 C C . M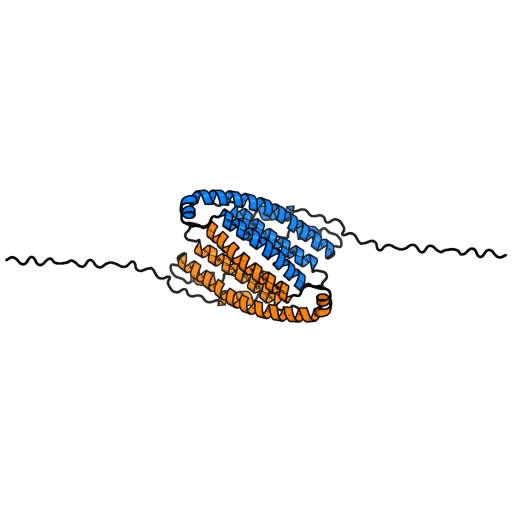ET A 1 82 ? -15.508 0.125 1.326 1 98.75 82 MET A C 1
ATOM 623 O O . MET A 1 82 ? -15.445 1.354 1.373 1 98.75 82 MET A O 1
ATOM 627 N N . THR A 1 83 ? -16.453 -0.587 0.788 1 98.75 83 THR A N 1
ATOM 628 C CA . THR A 1 83 ? -17.578 0.113 0.173 1 98.75 83 THR A CA 1
ATOM 629 C C . THR A 1 83 ? -18.312 0.959 1.205 1 98.75 83 THR A C 1
ATOM 631 O O . THR A 1 83 ? -18.594 2.137 0.968 1 98.75 83 THR A O 1
ATOM 634 N N . ALA A 1 84 ? -18.609 0.419 2.354 1 98.62 84 ALA A N 1
ATOM 635 C CA . ALA A 1 84 ? -19.281 1.148 3.43 1 98.62 84 ALA A CA 1
ATOM 636 C C . ALA A 1 84 ? -18.406 2.291 3.941 1 98.62 84 ALA A C 1
ATOM 638 O O . ALA A 1 84 ? -18.891 3.391 4.199 1 98.62 84 ALA A O 1
ATOM 639 N N . ALA A 1 85 ? -17.141 1.974 4.102 1 98.5 85 ALA A N 1
ATOM 640 C CA . ALA A 1 85 ? -16.203 2.973 4.598 1 98.5 85 ALA A CA 1
ATOM 641 C C . ALA A 1 85 ? -16.094 4.156 3.641 1 98.5 85 ALA A C 1
ATOM 643 O O . ALA A 1 85 ? -15.969 5.301 4.07 1 98.5 85 ALA A O 1
ATOM 644 N N . TYR A 1 86 ? -16.094 3.896 2.354 1 98.75 86 TYR A N 1
ATOM 645 C CA . TYR A 1 86 ? -16 4.961 1.361 1 98.75 86 TYR A CA 1
ATOM 646 C C . TYR A 1 86 ? -17.188 5.922 1.485 1 98.75 86 TYR A C 1
ATOM 648 O O . TYR A 1 86 ? -17 7.141 1.438 1 98.75 86 TYR A O 1
ATOM 656 N N . GLU A 1 87 ? -18.344 5.375 1.622 1 98.56 87 GLU A N 1
ATOM 657 C CA . GLU A 1 87 ? -19.531 6.211 1.779 1 98.56 87 GLU A CA 1
ATOM 658 C C . GLU A 1 87 ? -19.438 7.082 3.029 1 98.56 87 GLU A C 1
ATOM 660 O O . GLU A 1 87 ? -19.734 8.273 2.986 1 98.56 87 GLU A O 1
ATOM 665 N N . ALA A 1 88 ? -19.016 6.496 4.105 1 98.5 88 ALA A N 1
ATOM 666 C CA . ALA A 1 88 ? -18.859 7.242 5.355 1 98.5 88 ALA A CA 1
ATOM 667 C C . ALA A 1 88 ? -17.781 8.312 5.223 1 98.5 88 ALA A C 1
ATOM 669 O O . ALA A 1 88 ? -17.938 9.422 5.73 1 98.5 88 ALA A O 1
ATOM 670 N N . ALA A 1 89 ? -16.703 7.945 4.562 1 98.5 89 ALA A N 1
ATOM 671 C CA . ALA A 1 89 ? -15.617 8.898 4.355 1 98.5 89 ALA A CA 1
ATOM 672 C C . ALA A 1 89 ? -16.078 10.078 3.494 1 98.5 89 ALA A C 1
ATOM 674 O O . ALA A 1 89 ? -15.664 11.219 3.721 1 98.5 89 ALA A O 1
ATOM 675 N N . GLN A 1 90 ? 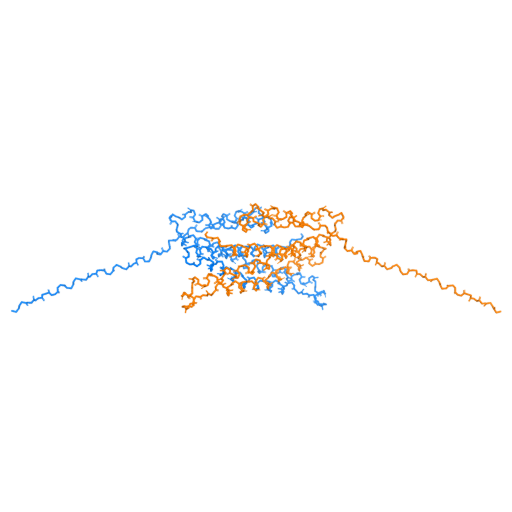-16.906 9.789 2.488 1 98.62 90 GLN A N 1
ATOM 676 C CA . GLN A 1 90 ? -17.453 10.852 1.644 1 98.62 90 GLN A CA 1
ATOM 677 C C . GLN A 1 90 ? -18.328 11.797 2.447 1 98.62 90 GLN A C 1
ATOM 679 O O . GLN A 1 90 ? -18.297 13.016 2.244 1 98.62 90 GLN A O 1
ATOM 684 N N . LYS A 1 91 ? -19.094 11.266 3.367 1 98.19 91 LYS A N 1
ATOM 685 C CA . LYS A 1 91 ? -19.922 12.102 4.234 1 98.19 91 LYS A CA 1
ATOM 686 C C . LYS A 1 91 ? -19.047 13.016 5.102 1 98.19 91 LYS A C 1
ATOM 688 O O . LYS A 1 91 ? -19.328 14.203 5.242 1 98.19 91 LYS A O 1
ATOM 693 N N . GLU A 1 92 ? -18.047 12.438 5.652 1 97.5 92 GLU A N 1
ATOM 694 C CA . GLU A 1 92 ? -17.125 13.25 6.438 1 97.5 92 GLU A CA 1
ATOM 695 C C . GLU A 1 92 ? -16.453 14.312 5.578 1 97.5 92 GLU A C 1
ATOM 697 O O . GLU A 1 92 ? -16.281 15.453 6.008 1 97.5 92 GLU A O 1
ATOM 702 N N . ALA A 1 93 ? -16.047 13.922 4.395 1 97.75 93 ALA A N 1
ATOM 703 C CA . ALA A 1 93 ? -15.406 14.852 3.469 1 97.75 93 ALA A CA 1
ATOM 704 C C . ALA A 1 93 ? -16.328 16.016 3.141 1 97.75 93 ALA A C 1
ATOM 706 O O . ALA A 1 93 ? -15.891 17.172 3.039 1 97.75 93 ALA A O 1
ATOM 707 N N . LYS A 1 94 ? -17.562 15.75 3.012 1 98 94 LYS A N 1
ATOM 708 C CA . LYS A 1 94 ? -18.531 16.812 2.746 1 98 94 LYS A CA 1
ATOM 709 C C . LYS A 1 94 ? -18.594 17.812 3.896 1 98 94 LYS A C 1
ATOM 711 O O . LYS A 1 94 ? -18.672 19.016 3.67 1 98 94 LYS A O 1
ATOM 716 N N . LEU A 1 95 ? -18.578 17.312 5.07 1 96.88 95 LEU A N 1
ATOM 717 C CA . LEU A 1 95 ? -18.594 18.188 6.238 1 96.88 95 LEU A CA 1
ATOM 718 C C . LEU A 1 95 ? -17.344 19.062 6.277 1 96.88 95 LEU A C 1
ATOM 720 O O . LEU A 1 95 ? -17.422 20.266 6.574 1 96.88 95 LEU A O 1
ATOM 724 N N . ARG A 1 96 ? -16.266 18.453 5.973 1 96 96 ARG A N 1
ATOM 725 C CA . ARG A 1 96 ? -15.023 19.219 5.945 1 96 96 ARG A CA 1
ATOM 726 C C . ARG A 1 96 ? -15.055 20.297 4.867 1 96 96 ARG A C 1
ATOM 728 O O . ARG A 1 96 ? -14.5 21.375 5.051 1 96 96 ARG A O 1
ATOM 735 N N . ASP A 1 97 ? -15.625 19.969 3.793 1 97.44 97 ASP A N 1
ATOM 736 C CA . ASP A 1 97 ? -15.734 20.938 2.709 1 97.44 97 ASP A CA 1
ATOM 737 C C . ASP A 1 97 ? -16.562 22.141 3.133 1 97.44 97 ASP A C 1
ATOM 739 O O . ASP A 1 97 ? -16.297 23.266 2.721 1 97.44 97 ASP A O 1
ATOM 743 N N . VAL A 1 98 ? -17.562 21.922 3.967 1 97.69 98 VAL A N 1
ATOM 744 C CA . VAL A 1 98 ? -18.359 23.031 4.508 1 97.69 98 VAL A CA 1
ATOM 745 C C . VAL A 1 98 ? -17.5 23.875 5.453 1 97.69 98 VAL A C 1
ATOM 747 O O . VAL A 1 98 ? -17.562 25.094 5.422 1 97.69 98 VAL A O 1
ATOM 750 N N . GLU A 1 99 ? -16.75 23.25 6.234 1 95.62 99 GLU A N 1
ATOM 751 C CA . GLU A 1 99 ? -15.875 23.938 7.184 1 95.62 99 GLU A CA 1
ATOM 752 C C . GLU A 1 99 ? -14.867 24.828 6.469 1 95.62 99 GLU A C 1
ATOM 754 O O . GLU A 1 99 ? -14.5 25.891 6.984 1 95.62 99 GLU A O 1
ATOM 759 N N . PHE A 1 100 ? -14.453 24.422 5.32 1 96.5 100 PHE A N 1
ATOM 760 C CA . PHE A 1 100 ? -13.43 25.188 4.609 1 96.5 100 PHE A CA 1
ATOM 761 C C . PHE A 1 100 ? -14 25.828 3.354 1 96.5 100 PHE A C 1
ATOM 763 O O . PHE A 1 100 ? -13.305 25.938 2.338 1 96.5 100 PHE A O 1
ATOM 770 N N . ALA A 1 101 ? -15.227 26.125 3.396 1 97.25 101 ALA A N 1
ATOM 771 C CA . ALA A 1 101 ? -15.961 26.672 2.25 1 97.25 101 ALA A CA 1
ATOM 772 C C . ALA A 1 101 ? -15.281 27.922 1.706 1 97.25 101 ALA A C 1
ATOM 774 O O . ALA A 1 101 ? -15.219 28.125 0.491 1 97.25 101 ALA A O 1
ATOM 775 N N . LYS A 1 102 ? -14.797 28.828 2.562 1 97 102 LYS A N 1
ATOM 776 C CA . LYS A 1 102 ? -14.156 30.078 2.127 1 97 102 LYS A CA 1
ATOM 777 C C . LYS A 1 102 ? -12.883 29.781 1.337 1 97 102 LYS A C 1
ATOM 779 O O . LYS A 1 102 ? -12.695 30.312 0.239 1 97 102 LYS A O 1
ATOM 784 N N . ALA A 1 103 ? -12.055 28.875 1.924 1 95.12 103 ALA A N 1
ATOM 785 C CA . ALA A 1 103 ? -10.828 28.516 1.221 1 95.12 103 ALA A CA 1
ATOM 786 C C . ALA A 1 103 ? -11.141 27.875 -0.133 1 95.12 103 ALA A C 1
ATOM 788 O O . ALA A 1 103 ? -10.445 28.141 -1.119 1 95.12 103 ALA A O 1
ATOM 789 N N . ILE A 1 104 ? -12.117 27.094 -0.174 1 96.44 104 ILE A N 1
ATOM 790 C CA . ILE A 1 104 ? -12.523 26.406 -1.399 1 96.44 104 ILE A CA 1
ATOM 791 C C . ILE A 1 104 ? -13.008 27.438 -2.424 1 96.44 104 ILE A C 1
ATOM 793 O O . ILE A 1 104 ? -12.672 27.344 -3.605 1 96.44 104 ILE A O 1
ATOM 797 N N . SER A 1 105 ? -13.727 28.406 -1.973 1 97.31 105 SER A N 1
ATOM 798 C CA . SER A 1 105 ? -14.195 29.469 -2.857 1 97.31 105 SER A CA 1
ATOM 799 C C . SER A 1 105 ? -13.023 30.25 -3.438 1 97.31 105 SER A C 1
ATOM 801 O O . SER A 1 105 ? -13.164 30.906 -4.477 1 97.31 105 SER A O 1
ATOM 803 N N . GLN A 1 106 ? -11.891 30.219 -2.734 1 97.19 106 GLN A N 1
ATOM 804 C CA . GLN A 1 106 ? -10.703 30.938 -3.17 1 97.19 106 GLN A CA 1
ATOM 805 C C . GLN A 1 106 ? -9.773 30.016 -3.967 1 97.19 106 GLN A C 1
ATOM 807 O O . GLN A 1 106 ? -8.633 30.391 -4.258 1 97.19 106 GLN A O 1
ATOM 812 N N . GLY A 1 107 ? -10.203 28.75 -4.227 1 95.31 107 GLY A N 1
ATOM 813 C CA . GLY A 1 107 ? -9.469 27.906 -5.156 1 95.31 107 GLY A CA 1
ATOM 814 C C . GLY A 1 107 ? -8.914 26.641 -4.512 1 95.31 107 GLY A C 1
ATOM 815 O O . GLY A 1 107 ? -8.289 25.828 -5.18 1 95.31 107 GLY A O 1
ATOM 816 N N . ALA A 1 108 ? -9.117 26.5 -3.229 1 94.75 108 ALA A N 1
ATOM 817 C CA . ALA A 1 108 ? -8.664 25.266 -2.584 1 94.75 108 ALA A CA 1
ATOM 818 C C . ALA A 1 108 ? -9.484 24.062 -3.049 1 94.75 108 ALA A C 1
ATOM 820 O O . ALA A 1 108 ? -10.656 24.203 -3.387 1 94.75 108 ALA A O 1
ATOM 821 N N . PRO A 1 109 ? -8.852 22.938 -3.094 1 95.69 109 PRO A N 1
ATOM 822 C CA . PRO A 1 109 ? -9.594 21.75 -3.531 1 95.69 109 PRO A CA 1
ATOM 823 C C . PRO A 1 109 ? -10.609 21.281 -2.498 1 95.69 109 PRO A C 1
ATOM 825 O O . PRO A 1 109 ? -10.461 21.547 -1.305 1 95.69 109 PRO A O 1
ATOM 828 N N . ARG A 1 110 ? -11.664 20.609 -3.051 1 97.88 110 ARG A N 1
ATOM 829 C CA . ARG A 1 110 ? -12.625 19.938 -2.18 1 97.88 110 ARG A CA 1
ATOM 830 C C . ARG A 1 110 ? -12.102 18.562 -1.737 1 97.88 110 ARG A C 1
ATOM 832 O O . ARG A 1 110 ? -11.516 17.844 -2.535 1 97.88 110 ARG A O 1
ATOM 839 N N . MET A 1 111 ? -12.344 18.297 -0.511 1 97.56 111 MET A N 1
ATOM 840 C CA . MET A 1 111 ? -11.945 17 0.013 1 97.56 111 MET A CA 1
ATOM 841 C C . MET A 1 111 ? -12.742 15.875 -0.65 1 97.56 111 MET A C 1
ATOM 843 O O . MET A 1 111 ? -12.211 14.789 -0.891 1 97.56 111 MET A O 1
ATOM 847 N N . THR A 1 112 ? -14 16.094 -0.927 1 98.56 112 THR A N 1
ATOM 848 C CA . THR A 1 112 ? -14.844 15.102 -1.605 1 98.56 112 THR A CA 1
ATOM 849 C C . THR A 1 112 ? -14.234 14.711 -2.949 1 98.56 112 THR A C 1
ATOM 851 O O . THR A 1 112 ? -14.18 13.531 -3.293 1 98.56 112 THR A O 1
ATOM 854 N N . ASP A 1 113 ? -13.742 15.703 -3.697 1 98.44 113 ASP A N 1
ATOM 855 C CA . ASP A 1 113 ? -13.133 15.445 -5 1 98.44 113 ASP A CA 1
ATOM 856 C C . ASP A 1 113 ? -11.82 14.688 -4.855 1 98.44 113 ASP A C 1
ATOM 858 O O . ASP A 1 113 ? -11.531 13.781 -5.637 1 98.44 113 ASP A O 1
ATOM 862 N N . ASP A 1 114 ? -11.031 15.117 -3.879 1 98.25 114 ASP A N 1
ATOM 863 C CA . ASP A 1 114 ? -9.758 14.445 -3.637 1 98.25 114 ASP A CA 1
ATOM 864 C C . ASP A 1 114 ? -9.969 12.977 -3.279 1 98.25 114 ASP A C 1
ATOM 866 O O . ASP A 1 114 ? -9.242 12.102 -3.76 1 98.25 114 ASP A O 1
ATOM 870 N N . LEU A 1 115 ? -10.945 12.703 -2.422 1 98.75 115 LEU A N 1
ATOM 871 C CA . LEU A 1 115 ? -11.258 11.328 -2.027 1 98.75 115 LEU A CA 1
ATOM 872 C C . LEU A 1 115 ? -11.711 10.508 -3.23 1 98.75 115 LEU A C 1
ATOM 874 O O . LEU A 1 115 ? -11.266 9.375 -3.416 1 98.75 115 LEU A O 1
ATOM 878 N N . ALA A 1 116 ? -12.578 11.078 -4.066 1 98.88 116 ALA A N 1
ATOM 879 C CA . ALA A 1 116 ? -13.07 10.367 -5.242 1 98.88 116 ALA A CA 1
ATOM 880 C C . ALA A 1 116 ? -11.938 10.062 -6.219 1 98.88 116 ALA A C 1
ATOM 882 O O . ALA A 1 116 ? -11.867 8.953 -6.762 1 98.88 116 ALA A O 1
ATOM 883 N N . ALA A 1 117 ? -11.086 11.031 -6.441 1 98.75 117 ALA A N 1
ATOM 884 C CA . ALA A 1 117 ? -9.953 10.852 -7.348 1 98.75 117 ALA A CA 1
ATOM 885 C C . ALA A 1 117 ? -9 9.781 -6.836 1 98.75 117 ALA A C 1
ATOM 887 O O . ALA A 1 117 ? -8.531 8.945 -7.605 1 98.75 117 ALA A O 1
ATOM 888 N N . MET A 1 118 ? -8.789 9.844 -5.527 1 98.88 118 MET A N 1
ATOM 889 C CA . MET A 1 118 ? -7.914 8.836 -4.922 1 98.88 118 MET A CA 1
ATOM 890 C C . MET A 1 118 ? -8.516 7.445 -5.043 1 98.88 118 MET A C 1
ATOM 892 O O . MET A 1 118 ? -7.82 6.492 -5.398 1 98.88 118 MET A O 1
ATOM 896 N N . GLN A 1 119 ? -9.805 7.34 -4.781 1 98.88 119 GLN A N 1
ATOM 897 C CA . GLN A 1 119 ? -10.461 6.039 -4.809 1 98.88 119 GLN A CA 1
ATOM 898 C C . GLN A 1 119 ? -10.453 5.449 -6.215 1 98.88 119 GLN A C 1
ATOM 900 O O . GLN A 1 119 ? -10.227 4.25 -6.395 1 98.88 119 GLN A O 1
ATOM 905 N N . GLN A 1 120 ? -10.664 6.25 -7.191 1 98.88 120 GLN A N 1
ATOM 906 C CA . GLN A 1 120 ? -10.648 5.797 -8.578 1 98.88 120 GLN A CA 1
ATOM 907 C C . GLN A 1 120 ? -9.242 5.348 -8.984 1 98.88 120 GLN A C 1
ATOM 909 O O . GLN A 1 120 ? -9.086 4.305 -9.625 1 98.88 120 GLN A O 1
ATOM 914 N N . ALA A 1 121 ? -8.273 6.152 -8.664 1 98.94 121 ALA A N 1
ATOM 915 C CA . ALA A 1 121 ? -6.898 5.789 -8.984 1 98.94 121 ALA A CA 1
ATOM 916 C C . ALA A 1 121 ? -6.496 4.492 -8.281 1 98.94 121 ALA A C 1
ATOM 918 O O . ALA A 1 121 ? -5.758 3.68 -8.844 1 98.94 121 ALA A O 1
ATOM 919 N N . TRP A 1 122 ? -7.02 4.348 -7.016 1 98.94 122 TRP A N 1
ATOM 920 C CA . TRP A 1 122 ? -6.75 3.121 -6.273 1 98.94 122 TRP A CA 1
ATOM 921 C C . TRP A 1 122 ? -7.305 1.906 -7.012 1 98.94 122 TRP A C 1
ATOM 923 O O . TRP A 1 122 ? -6.648 0.865 -7.09 1 98.94 122 TRP A O 1
ATOM 933 N N . THR A 1 123 ? -8.516 2.064 -7.531 1 98.88 123 THR A N 1
ATOM 934 C CA . THR A 1 123 ? -9.148 0.956 -8.234 1 98.88 123 THR A CA 1
ATOM 935 C C . THR A 1 123 ? -8.305 0.528 -9.438 1 98.88 123 THR A C 1
ATOM 937 O O . THR A 1 123 ? -8.016 -0.658 -9.609 1 98.88 123 THR A O 1
ATOM 940 N N . ASP A 1 124 ? -7.906 1.477 -10.195 1 98.88 124 ASP A N 1
ATOM 941 C CA . ASP A 1 124 ? -7.094 1.214 -11.383 1 98.88 124 ASP A CA 1
ATOM 942 C C . ASP A 1 124 ? -5.75 0.597 -11 1 98.88 124 ASP A C 1
ATOM 944 O O . ASP A 1 124 ? -5.34 -0.414 -11.57 1 98.88 124 ASP A O 1
ATOM 948 N N . TRP A 1 125 ? -5.086 1.09 -10.031 1 98.88 125 TRP A N 1
ATOM 949 C CA . TRP A 1 125 ? -3.771 0.618 -9.609 1 98.88 125 TRP A CA 1
ATOM 950 C C . TRP A 1 125 ? -3.861 -0.778 -9.008 1 98.88 125 TRP A C 1
ATOM 952 O O . TRP A 1 125 ? -3.045 -1.649 -9.312 1 98.88 125 TRP A O 1
ATOM 962 N N . SER A 1 126 ? -4.832 -1.022 -8.109 1 98.88 126 SER A N 1
ATOM 963 C CA . SER A 1 126 ? -4.898 -2.301 -7.406 1 98.88 126 SER A CA 1
ATOM 964 C C . SER A 1 126 ? -5.117 -3.453 -8.383 1 98.88 126 SER A C 1
ATOM 966 O O . SER A 1 126 ? -4.555 -4.535 -8.203 1 98.88 126 SER A O 1
ATOM 968 N N . GLU A 1 127 ? -5.945 -3.17 -9.398 1 98.44 127 GLU A N 1
ATOM 969 C CA . GLU A 1 127 ? -6.148 -4.199 -10.414 1 98.44 127 GLU A CA 1
ATOM 970 C C . GLU A 1 127 ? -4.855 -4.488 -11.172 1 98.44 127 GLU A C 1
ATOM 972 O O . GLU A 1 127 ? -4.457 -5.645 -11.32 1 98.44 127 GLU A O 1
ATOM 977 N N . LYS A 1 128 ? -4.172 -3.473 -11.617 1 98.81 128 LYS A N 1
ATOM 978 C CA . LYS A 1 128 ? -2.955 -3.646 -12.406 1 98.81 128 LYS A CA 1
ATOM 979 C C . LYS A 1 128 ? -1.819 -4.199 -11.555 1 98.81 128 LYS A C 1
ATOM 981 O O . LYS A 1 128 ? -1.015 -5.004 -12.031 1 98.81 128 LYS A O 1
ATOM 986 N N . ARG A 1 129 ? -1.786 -3.777 -10.289 1 98.5 129 ARG A N 1
ATOM 987 C CA . ARG A 1 129 ? -0.804 -4.293 -9.336 1 98.5 129 ARG A CA 1
ATOM 988 C C . ARG A 1 129 ? -0.963 -5.797 -9.148 1 98.5 129 ARG A C 1
ATOM 990 O O . ARG A 1 129 ? 0.017 -6.543 -9.195 1 98.5 129 ARG A O 1
ATOM 997 N N . CYS A 1 130 ? -2.178 -6.238 -8.969 1 98.69 130 CYS A N 1
ATOM 998 C CA . CYS A 1 130 ? -2.387 -7.645 -8.656 1 98.69 130 CYS A CA 1
ATOM 999 C C . CYS A 1 130 ? -2.328 -8.508 -9.914 1 98.69 130 CYS A C 1
ATOM 1001 O O . CYS A 1 130 ? -1.94 -9.672 -9.852 1 98.69 130 CYS A O 1
ATOM 1003 N N . PHE A 1 131 ? -2.643 -7.887 -11.055 1 97.19 131 PHE A N 1
ATOM 1004 C CA . PHE A 1 131 ? -2.408 -8.578 -12.312 1 97.19 131 PHE A CA 1
ATOM 1005 C C . PHE A 1 131 ? -0.919 -8.82 -12.531 1 97.19 131 PHE A C 1
ATOM 1007 O O . PHE A 1 131 ? -0.52 -9.898 -12.977 1 97.19 131 PHE A O 1
ATOM 1014 N N . PHE A 1 132 ? -0.1 -7.887 -12.227 1 97.88 132 PHE A N 1
ATOM 1015 C CA . PHE A 1 132 ? 1.344 -8.039 -12.367 1 97.88 132 PHE A CA 1
ATOM 1016 C C . PHE A 1 132 ? 1.869 -9.117 -11.43 1 97.88 132 PHE A C 1
ATOM 1018 O O . PHE A 1 132 ? 2.703 -9.938 -11.82 1 97.88 132 PHE A O 1
ATOM 1025 N N . GLU A 1 133 ? 1.394 -9.125 -10.203 1 96.56 133 GLU A N 1
ATOM 1026 C CA . GLU A 1 133 ? 1.833 -10.156 -9.273 1 96.56 133 GLU A CA 1
ATOM 1027 C C . GLU A 1 133 ? 1.459 -11.547 -9.773 1 96.56 133 GLU A C 1
ATOM 1029 O O . GLU A 1 133 ? 2.244 -12.492 -9.648 1 96.56 133 GLU A O 1
ATOM 1034 N N . ALA A 1 134 ? 0.238 -11.617 -10.273 1 96.12 134 ALA A N 1
ATOM 1035 C CA . ALA A 1 134 ? -0.186 -12.891 -10.844 1 96.12 134 ALA A CA 1
ATOM 1036 C C . ALA A 1 134 ? 0.672 -13.258 -12.055 1 96.12 134 ALA A C 1
ATOM 1038 O O . ALA A 1 134 ? 1.019 -14.43 -12.242 1 96.12 134 ALA A O 1
ATOM 1039 N N . ALA A 1 135 ? 0.972 -12.273 -12.875 1 95.12 135 ALA A N 1
ATOM 1040 C CA . ALA A 1 135 ? 1.786 -12.516 -14.07 1 95.12 135 ALA A CA 1
ATOM 1041 C C . ALA A 1 135 ? 3.154 -13.078 -13.695 1 95.12 135 ALA A C 1
ATOM 1043 O O . ALA A 1 135 ? 3.709 -13.906 -14.414 1 95.12 135 ALA A O 1
ATOM 1044 N N . ARG A 1 136 ? 3.719 -12.68 -12.617 1 94.56 136 ARG A N 1
ATOM 1045 C CA . ARG A 1 136 ? 5.016 -13.164 -12.156 1 94.56 136 ARG A CA 1
ATOM 1046 C C . ARG A 1 136 ? 4.957 -14.641 -11.789 1 94.56 136 ARG A C 1
ATOM 1048 O O . ARG A 1 136 ? 5.996 -15.289 -11.625 1 94.56 136 ARG A O 1
ATOM 1055 N N . ARG A 1 137 ? 3.742 -15.18 -11.625 1 95.19 137 ARG A N 1
ATOM 1056 C CA . ARG A 1 137 ? 3.547 -16.578 -11.266 1 95.19 137 ARG A CA 1
ATOM 1057 C C . ARG A 1 137 ? 3.053 -17.391 -12.461 1 95.19 137 ARG A C 1
ATOM 1059 O O . ARG A 1 137 ? 2.439 -18.438 -12.289 1 95.19 137 ARG A O 1
ATOM 1066 N N . ARG A 1 138 ? 3.199 -16.875 -13.656 1 92.88 138 ARG A N 1
ATOM 1067 C CA . ARG A 1 138 ? 2.783 -17.609 -14.852 1 92.88 138 ARG A CA 1
ATOM 1068 C C . ARG A 1 138 ? 3.377 -19.016 -14.875 1 92.88 138 ARG A C 1
ATOM 1070 O O . ARG A 1 138 ? 4.582 -19.188 -14.672 1 92.88 138 ARG A O 1
ATOM 1077 N N . GLY A 1 139 ? 2.432 -20.031 -15.086 1 90.25 139 GLY A N 1
ATOM 1078 C CA . GLY A 1 139 ? 2.873 -21.406 -15.18 1 90.25 139 GLY A CA 1
ATOM 1079 C C . GLY A 1 139 ? 2.988 -22.094 -13.836 1 90.25 139 GLY A C 1
ATOM 1080 O O . GLY A 1 139 ? 3.309 -23.281 -13.766 1 90.25 139 GLY A O 1
ATOM 1081 N N . LYS A 1 140 ? 2.73 -21.344 -12.773 1 93.75 140 LYS A N 1
ATOM 1082 C CA . LYS A 1 140 ? 2.84 -21.906 -11.438 1 93.75 140 LYS A CA 1
ATOM 1083 C C . LYS A 1 140 ? 1.462 -22.156 -10.828 1 93.75 140 LYS A C 1
ATOM 1085 O O . LYS A 1 140 ? 0.515 -21.422 -11.109 1 93.75 140 LYS A O 1
ATOM 1090 N N . PRO A 1 141 ? 1.346 -23.203 -10.047 1 94.88 141 PRO A N 1
ATOM 1091 C CA . PRO A 1 141 ? 0.037 -23.578 -9.508 1 94.88 141 PRO A CA 1
ATOM 1092 C C . PRO A 1 141 ? -0.522 -22.547 -8.531 1 94.88 141 PRO A C 1
ATOM 1094 O O . PRO A 1 141 ? -1.733 -22.5 -8.305 1 94.88 141 PRO A O 1
ATOM 1097 N N . ASP A 1 142 ? 0.308 -21.594 -7.98 1 96.06 142 ASP A N 1
ATOM 1098 C CA . ASP A 1 142 ? -0.162 -20.688 -6.93 1 96.06 142 ASP A CA 1
ATOM 1099 C C . ASP A 1 142 ? -0.532 -19.328 -7.504 1 96.06 142 ASP A C 1
ATOM 1101 O O . ASP A 1 142 ? -0.76 -18.375 -6.754 1 96.06 142 ASP A O 1
ATOM 1105 N N . ARG A 1 143 ? -0.613 -19.203 -8.82 1 96.31 143 ARG A N 1
ATOM 1106 C CA . ARG A 1 143 ? -0.894 -17.922 -9.469 1 96.31 143 ARG A CA 1
ATOM 1107 C C . ARG A 1 143 ? -2.189 -17.312 -8.945 1 96.31 143 ARG A C 1
ATOM 1109 O O . ARG A 1 143 ? -2.232 -16.125 -8.625 1 96.31 143 ARG A O 1
ATOM 1116 N N . MET A 1 144 ? -3.213 -18.172 -8.789 1 96.12 144 MET A N 1
ATOM 1117 C CA . MET A 1 144 ? -4.508 -17.672 -8.328 1 96.12 144 MET A CA 1
ATOM 1118 C C . MET A 1 144 ? -4.453 -17.281 -6.859 1 96.12 144 MET A C 1
ATOM 1120 O O . MET A 1 144 ? -5.094 -16.312 -6.445 1 96.12 144 MET A O 1
ATOM 1124 N N . VAL A 1 145 ? -3.723 -18.062 -6.078 1 97.69 145 VAL A N 1
ATOM 1125 C CA . VAL A 1 145 ? -3.568 -17.734 -4.664 1 97.69 145 VAL A CA 1
ATOM 1126 C C . VAL A 1 145 ? -2.871 -16.375 -4.52 1 97.69 145 VAL A C 1
ATOM 1128 O O . VAL A 1 145 ? -3.303 -15.531 -3.732 1 97.69 145 VAL A O 1
ATOM 1131 N N . VAL A 1 146 ? -1.865 -16.125 -5.328 1 97.5 146 VAL A N 1
ATOM 1132 C CA . VAL A 1 146 ? -1.077 -14.906 -5.27 1 97.5 146 VAL A CA 1
ATOM 1133 C C . VAL A 1 146 ? -1.94 -13.711 -5.68 1 97.5 146 VAL A C 1
ATOM 1135 O O . VAL A 1 146 ? -1.919 -12.672 -5.023 1 97.5 146 VAL A O 1
ATOM 1138 N N . ALA A 1 147 ? -2.734 -13.836 -6.707 1 97.25 147 ALA A N 1
ATOM 1139 C CA . ALA A 1 147 ? -3.625 -12.766 -7.156 1 97.25 147 ALA A CA 1
ATOM 1140 C C . ALA A 1 147 ? -4.656 -12.43 -6.082 1 97.25 147 ALA A C 1
ATOM 1142 O O . ALA A 1 147 ? -4.891 -11.258 -5.781 1 97.25 147 ALA A O 1
ATOM 1143 N N . SER A 1 148 ? -5.246 -13.477 -5.551 1 98.25 148 SER A N 1
ATOM 1144 C CA . SER A 1 148 ? -6.27 -13.273 -4.531 1 98.25 148 SER A CA 1
ATOM 1145 C C . SER A 1 148 ? -5.68 -12.633 -3.277 1 98.25 148 SER A C 1
ATOM 1147 O O . SER A 1 148 ? -6.312 -11.766 -2.662 1 98.25 148 SER A O 1
ATOM 1149 N N . ASP A 1 149 ? -4.531 -13.094 -2.904 1 98.56 149 ASP A N 1
ATOM 1150 C CA . ASP A 1 149 ? -3.857 -12.531 -1.738 1 98.56 149 ASP A CA 1
ATOM 1151 C C . ASP A 1 149 ? -3.537 -11.055 -1.951 1 98.56 149 ASP A C 1
ATOM 1153 O O . ASP A 1 149 ? -3.715 -10.234 -1.045 1 98.56 149 ASP A O 1
ATOM 1157 N N . CYS A 1 150 ? -3.033 -10.719 -3.109 1 98.56 150 CYS A N 1
ATOM 1158 C CA . CYS A 1 150 ? -2.756 -9.336 -3.461 1 98.56 150 CYS A CA 1
ATOM 1159 C C . CYS A 1 150 ? -4.012 -8.477 -3.334 1 98.56 150 CYS A C 1
ATOM 1161 O O . CYS A 1 150 ? -3.988 -7.43 -2.682 1 98.56 150 CYS A O 1
ATOM 1163 N N . LEU A 1 151 ? -5.141 -8.969 -3.895 1 98.69 151 LEU A N 1
ATOM 1164 C CA . LEU A 1 151 ? -6.387 -8.211 -3.84 1 98.69 151 LEU A CA 1
ATOM 1165 C C . LEU A 1 151 ? -6.891 -8.094 -2.404 1 98.69 151 LEU A C 1
ATOM 1167 O O . LEU A 1 151 ? -7.395 -7.039 -2.002 1 98.69 151 LEU A O 1
ATOM 1171 N N . MET A 1 152 ? -6.766 -9.148 -1.672 1 98.88 152 MET A N 1
ATOM 1172 C CA . MET A 1 152 ? -7.191 -9.117 -0.276 1 98.88 152 MET A CA 1
ATOM 1173 C C . MET A 1 152 ? -6.434 -8.039 0.497 1 98.88 152 MET A C 1
ATOM 1175 O O . MET A 1 152 ? -7.043 -7.207 1.169 1 98.88 152 MET A O 1
ATOM 1179 N N . ARG A 1 153 ? -5.195 -8.023 0.33 1 98.56 153 ARG A N 1
ATOM 1180 C CA . ARG A 1 153 ? -4.371 -7.105 1.111 1 98.56 153 ARG A CA 1
ATOM 1181 C C . ARG A 1 153 ? -4.582 -5.664 0.663 1 98.56 153 ARG A C 1
ATOM 1183 O O . ARG A 1 153 ? -4.73 -4.766 1.494 1 98.56 153 ARG A O 1
ATOM 1190 N N . ARG A 1 154 ? -4.629 -5.395 -0.696 1 98.69 154 ARG A N 1
ATOM 1191 C CA . ARG A 1 154 ? -4.875 -4.039 -1.176 1 98.69 154 ARG A CA 1
ATOM 1192 C C . ARG A 1 154 ? -6.242 -3.539 -0.717 1 98.69 154 ARG A C 1
ATOM 1194 O O . ARG A 1 154 ? -6.371 -2.398 -0.267 1 98.69 154 ARG A O 1
ATOM 1201 N N . THR A 1 155 ? -7.207 -4.414 -0.804 1 98.88 155 THR A N 1
ATOM 1202 C CA . THR A 1 155 ? -8.555 -4.023 -0.418 1 98.88 155 THR A CA 1
ATOM 1203 C C . THR A 1 155 ? -8.633 -3.73 1.077 1 98.88 155 THR A C 1
ATOM 1205 O O . THR A 1 155 ? -9.227 -2.734 1.492 1 98.88 155 THR A O 1
ATOM 1208 N N . ALA A 1 156 ? -8.031 -4.566 1.831 1 98.81 156 ALA A N 1
ATOM 1209 C CA . ALA A 1 156 ? -8.039 -4.398 3.281 1 98.81 156 ALA A CA 1
ATOM 1210 C C . ALA A 1 156 ? -7.367 -3.09 3.686 1 98.81 156 ALA A C 1
ATOM 1212 O O . ALA A 1 156 ? -7.902 -2.336 4.5 1 98.81 156 ALA A O 1
ATOM 1213 N N . GLU A 1 157 ? -6.25 -2.818 3.115 1 98 157 GLU A N 1
ATOM 1214 C CA . GLU A 1 157 ? -5.52 -1.593 3.424 1 98 157 GLU A CA 1
ATOM 1215 C C . GLU A 1 157 ? -6.328 -0.356 3.049 1 98 157 GLU A C 1
ATOM 1217 O O . GLU A 1 157 ? -6.355 0.625 3.795 1 98 157 GLU A O 1
ATOM 1222 N N . GLU A 1 158 ? -6.965 -0.453 1.908 1 98.5 158 GLU A N 1
ATOM 1223 C CA . GLU A 1 158 ? -7.805 0.663 1.481 1 98.5 158 GLU A CA 1
ATOM 1224 C C . GLU A 1 158 ? -9.008 0.831 2.402 1 98.5 158 GLU A C 1
ATOM 1226 O O . GLU A 1 158 ? -9.359 1.952 2.775 1 98.5 158 GLU A O 1
ATOM 1231 N N . ALA A 1 159 ? -9.625 -0.278 2.811 1 98.44 159 ALA A N 1
ATOM 1232 C CA . ALA A 1 159 ? -10.75 -0.225 3.734 1 98.44 159 ALA A CA 1
ATOM 1233 C C . ALA A 1 159 ? -10.359 0.443 5.047 1 98.44 159 ALA A C 1
ATOM 1235 O O . ALA A 1 159 ? -11.062 1.324 5.543 1 98.44 159 ALA A O 1
ATOM 1236 N N . LEU A 1 160 ? -9.242 0.078 5.539 1 97.56 160 LEU A N 1
ATOM 1237 C CA . LEU A 1 160 ? -8.797 0.608 6.82 1 97.56 160 LEU A CA 1
ATOM 1238 C C . LEU A 1 160 ? -8.492 2.1 6.719 1 97.56 160 LEU A C 1
ATOM 1240 O O . LEU A 1 160 ? -8.812 2.867 7.629 1 97.56 160 LEU A O 1
ATOM 1244 N N . LEU A 1 161 ? -7.91 2.52 5.613 1 96.56 161 LEU A N 1
ATOM 1245 C CA . LEU A 1 161 ? -7.676 3.941 5.375 1 96.56 161 LEU A CA 1
ATOM 1246 C C . LEU A 1 161 ? -8.992 4.715 5.352 1 96.56 161 LEU A C 1
ATOM 1248 O O . LEU A 1 161 ? -9.109 5.762 5.992 1 96.56 161 LEU A O 1
ATOM 1252 N N . LEU A 1 162 ? -9.922 4.16 4.602 1 97.81 162 LEU A N 1
ATOM 1253 C CA . LEU A 1 162 ? -11.195 4.852 4.434 1 97.81 162 LEU A CA 1
ATOM 1254 C C . LEU A 1 162 ? -11.969 4.891 5.75 1 97.81 162 LEU A C 1
ATOM 1256 O O . LEU A 1 162 ? -12.656 5.871 6.039 1 97.81 162 LEU A O 1
ATOM 1260 N N . GLU A 1 163 ? -11.883 3.844 6.527 1 96.56 163 GLU A N 1
ATOM 1261 C CA . GLU A 1 163 ? -12.516 3.844 7.844 1 96.56 163 GLU A CA 1
ATOM 1262 C C . GLU A 1 163 ? -11.898 4.906 8.75 1 96.56 163 GLU A C 1
ATOM 1264 O O . GLU A 1 163 ? -12.609 5.574 9.508 1 96.56 163 GLU A O 1
ATOM 1269 N N . GLU A 1 164 ? -10.602 5.047 8.664 1 95.12 164 GLU A N 1
ATOM 1270 C CA . GLU A 1 164 ? -9.945 6.113 9.414 1 95.12 164 GLU A CA 1
ATOM 1271 C C . GLU A 1 164 ? -10.414 7.488 8.938 1 95.12 164 GLU A C 1
ATOM 1273 O O . GLU A 1 164 ? -10.664 8.375 9.758 1 95.12 164 GLU A O 1
ATOM 1278 N N . ALA A 1 165 ? -10.562 7.637 7.672 1 95.62 165 ALA A N 1
ATOM 1279 C CA . ALA A 1 165 ? -10.969 8.914 7.09 1 95.62 165 ALA A CA 1
ATOM 1280 C C . ALA A 1 165 ? -12.414 9.242 7.453 1 95.62 165 ALA A C 1
ATOM 1282 O O . ALA A 1 165 ? -12.797 10.414 7.488 1 95.62 165 ALA A O 1
ATOM 1283 N N . ALA A 1 166 ? -13.141 8.141 7.688 1 95.38 166 ALA A N 1
ATOM 1284 C CA . ALA A 1 166 ? -14.547 8.32 8.039 1 95.38 166 ALA A CA 1
ATOM 1285 C C . ALA A 1 166 ? -14.688 8.789 9.484 1 95.38 166 ALA A C 1
ATOM 1287 O O . ALA A 1 166 ? -15.711 9.367 9.859 1 95.38 166 ALA A O 1
ATOM 1288 N N . GLY A 1 167 ? -13.68 8.242 10.242 1 83 167 GLY A N 1
ATOM 1289 C CA . GLY A 1 167 ? -13.742 8.609 11.648 1 83 167 GLY A CA 1
ATOM 1290 C C . GLY A 1 167 ? -13.227 10.016 11.922 1 83 167 GLY A C 1
ATOM 1291 O O . GLY A 1 167 ? -12.383 10.523 11.172 1 83 167 GLY A O 1
ATOM 1292 N N . ARG A 1 168 ? -14.008 10.836 12.406 1 60.09 168 ARG A N 1
ATOM 1293 C CA . ARG A 1 168 ? -13.586 12.18 12.797 1 60.09 168 ARG A CA 1
ATOM 1294 C C . ARG A 1 168 ? -12.555 12.125 13.914 1 60.09 168 ARG A C 1
ATOM 1296 O O . ARG A 1 168 ? -12.852 11.656 15.016 1 60.09 168 ARG A O 1
ATOM 1303 N N . LYS A 1 169 ? -11.414 11.609 13.539 1 49.75 169 LYS A N 1
ATOM 1304 C CA . LYS A 1 169 ? -10.617 11.773 14.75 1 49.75 169 LYS A CA 1
ATOM 1305 C C . LYS A 1 169 ? -10.57 13.242 15.18 1 49.75 169 LYS A C 1
ATOM 1307 O O . LYS A 1 169 ? -10.227 14.117 14.383 1 49.75 169 LYS A O 1
ATOM 1312 N N . ARG A 1 170 ? -11.641 13.742 16.031 1 37.03 170 ARG A N 1
ATOM 1313 C CA . ARG A 1 170 ? -11.453 14.992 16.75 1 37.03 170 ARG A CA 1
ATOM 1314 C C . ARG A 1 170 ? -10.055 15.07 17.359 1 37.03 170 ARG A C 1
ATOM 1316 O O . ARG A 1 170 ? -9.461 14.047 17.688 1 37.03 170 ARG A O 1
ATOM 1323 N N . MET B 1 1 ? 16.312 83.875 7.914 1 42.94 1 MET B N 1
ATOM 1324 C CA . MET B 1 1 ? 16.078 82.688 7.031 1 42.94 1 MET B CA 1
ATOM 1325 C C . MET B 1 1 ? 16.547 81.438 7.676 1 42.94 1 MET B C 1
ATOM 1327 O O . MET B 1 1 ? 17.75 81.188 7.809 1 42.94 1 MET B O 1
ATOM 1331 N N . PHE B 1 2 ? 15.781 80.938 8.805 1 49.72 2 PHE B N 1
ATOM 1332 C CA . PHE B 1 2 ? 15.961 79.75 9.625 1 49.72 2 PHE B CA 1
ATOM 1333 C C . PHE B 1 2 ? 15.852 78.438 8.781 1 49.72 2 PHE B C 1
ATOM 1335 O O . PHE B 1 2 ? 14.844 78.25 8.094 1 49.72 2 PHE B O 1
ATOM 1342 N N . HIS B 1 3 ? 16.969 77.938 8.242 1 58.69 3 HIS B N 1
ATOM 1343 C CA . HIS B 1 3 ? 17.062 76.625 7.547 1 58.69 3 HIS B CA 1
ATOM 1344 C C . HIS B 1 3 ? 16.656 75.5 8.453 1 58.69 3 HIS B C 1
ATOM 1346 O O . HIS B 1 3 ? 17.281 75.25 9.484 1 58.69 3 HIS B O 1
ATOM 1352 N N . LEU B 1 4 ? 15.312 75.188 8.539 1 56.19 4 LEU B N 1
ATOM 1353 C CA . LEU B 1 4 ? 14.773 74 9.172 1 56.19 4 LEU B CA 1
ATOM 1354 C C . LEU B 1 4 ? 15.344 72.75 8.531 1 56.19 4 LEU B C 1
ATOM 1356 O O . LEU B 1 4 ? 15.109 72.5 7.352 1 56.19 4 LEU B O 1
ATOM 1360 N N . ARG B 1 5 ? 16.547 72.25 8.984 1 57.41 5 ARG B N 1
ATOM 1361 C CA . ARG B 1 5 ? 17.047 70.938 8.602 1 57.41 5 ARG B CA 1
ATOM 1362 C C . ARG B 1 5 ? 16.062 69.875 9 1 57.41 5 ARG B C 1
ATOM 1364 O O . ARG B 1 5 ? 15.75 69.688 10.18 1 57.41 5 ARG B O 1
ATOM 1371 N N . LEU B 1 6 ? 15.102 69.438 8.141 1 55.66 6 LEU B N 1
ATOM 1372 C CA . LEU B 1 6 ? 14.281 68.25 8.328 1 55.66 6 LEU B CA 1
ATOM 1373 C C . LEU B 1 6 ? 15.148 67 8.469 1 55.66 6 LEU B C 1
ATOM 1375 O O . LEU B 1 6 ? 15.898 66.625 7.547 1 55.66 6 LEU B O 1
ATOM 1379 N N . LEU B 1 7 ? 15.508 66.5 9.711 1 55.5 7 LEU B N 1
ATOM 1380 C CA . LEU B 1 7 ? 16.172 65.25 9.945 1 55.5 7 LEU B CA 1
ATOM 1381 C C . LEU B 1 7 ? 15.289 64.062 9.539 1 55.5 7 LEU B C 1
ATOM 1383 O O . LEU B 1 7 ? 14.227 63.875 10.133 1 55.5 7 LEU B O 1
ATOM 1387 N N . LEU B 1 8 ? 15.359 63.562 8.305 1 55.66 8 LEU B N 1
ATOM 1388 C CA . LEU B 1 8 ? 14.727 62.344 7.859 1 55.66 8 LEU B CA 1
ATOM 1389 C C . LEU B 1 8 ? 15.227 61.156 8.672 1 55.66 8 LEU B C 1
ATOM 1391 O O . LEU B 1 8 ? 16.422 60.812 8.633 1 55.66 8 LEU B O 1
ATOM 1395 N N . MET B 1 9 ? 14.594 60.812 9.797 1 54.62 9 MET B N 1
ATOM 1396 C CA . MET B 1 9 ? 14.891 59.594 10.531 1 54.62 9 MET B CA 1
ATOM 1397 C C . MET B 1 9 ? 14.672 58.344 9.648 1 54.62 9 MET B C 1
ATOM 1399 O O . MET B 1 9 ? 13.562 58.125 9.172 1 54.62 9 MET B O 1
ATOM 1403 N N . LEU B 1 10 ? 15.664 57.781 8.953 1 58.22 10 LEU B N 1
ATOM 1404 C CA . LEU B 1 10 ? 15.617 56.5 8.25 1 58.22 10 LEU B CA 1
ATOM 1405 C C . LEU B 1 10 ? 15.273 55.375 9.211 1 58.22 10 LEU B C 1
ATOM 1407 O O . LEU B 1 10 ? 16.062 55.031 10.094 1 58.22 10 LEU B O 1
ATOM 1411 N N . LEU B 1 11 ? 14.023 55 9.453 1 59.72 11 LEU B N 1
ATOM 1412 C CA . LEU B 1 11 ? 13.648 53.781 10.18 1 59.72 11 LEU B CA 1
ATOM 1413 C C . LEU B 1 11 ? 14.211 52.562 9.508 1 59.72 11 LEU B C 1
ATOM 1415 O O . LEU B 1 11 ? 14 52.344 8.312 1 59.72 11 LEU B O 1
ATOM 1419 N N . PRO B 1 12 ? 15.172 51.781 10.102 1 60.59 12 PRO B N 1
ATOM 1420 C CA . PRO B 1 12 ? 15.594 50.5 9.492 1 60.59 12 PRO B CA 1
ATOM 1421 C C . PRO B 1 12 ? 14.438 49.531 9.328 1 60.59 12 PRO B C 1
ATOM 1423 O O . PRO B 1 12 ? 13.68 49.281 10.273 1 60.59 12 PRO B O 1
ATOM 1426 N N . LEU B 1 13 ? 13.93 49.312 8.125 1 59.31 13 LEU B N 1
ATOM 1427 C CA . LEU B 1 13 ? 13.023 48.188 7.824 1 59.31 13 LEU B CA 1
ATOM 1428 C C . LEU B 1 13 ? 13.609 46.875 8.305 1 59.31 13 LEU B C 1
ATOM 1430 O O . LEU B 1 13 ? 14.602 46.375 7.754 1 59.31 13 LEU B O 1
ATOM 1434 N N . CYS B 1 14 ? 13.352 46.344 9.469 1 58.38 14 CYS B N 1
ATOM 1435 C CA . CYS B 1 14 ? 13.68 45 9.914 1 58.38 14 CYS B CA 1
ATOM 1436 C C . CYS B 1 14 ? 13.102 43.938 8.969 1 58.38 14 CYS B C 1
ATOM 1438 O O . CYS B 1 14 ? 11.883 43.781 8.875 1 58.38 14 CYS B O 1
ATOM 1440 N N . ALA B 1 15 ? 13.695 43.531 7.922 1 57.84 15 ALA B N 1
ATOM 1441 C CA . ALA B 1 15 ? 13.273 42.375 7.102 1 57.84 15 ALA B CA 1
ATOM 1442 C C . ALA B 1 15 ? 13.031 41.156 7.957 1 57.84 15 ALA B C 1
ATOM 1444 O O . ALA B 1 15 ? 13.828 40.844 8.844 1 57.84 15 ALA B O 1
ATOM 1445 N N . PRO B 1 16 ? 11.828 40.656 8.031 1 59.34 16 PRO B N 1
ATOM 1446 C CA . PRO B 1 16 ? 11.68 39.344 8.695 1 59.34 16 PRO B CA 1
ATOM 1447 C C . PRO B 1 16 ? 12.695 38.312 8.219 1 59.34 16 PRO B C 1
ATOM 1449 O O . PRO B 1 16 ? 12.859 38.125 7.012 1 59.34 16 PRO B O 1
ATOM 1452 N N . LEU B 1 17 ? 13.727 37.938 8.945 1 54.88 17 LEU B N 1
ATOM 1453 C CA . LEU B 1 17 ? 14.586 36.812 8.633 1 54.88 17 LEU B CA 1
ATOM 1454 C C . LEU B 1 17 ? 13.758 35.562 8.305 1 54.88 17 LEU B C 1
ATOM 1456 O O . LEU B 1 17 ? 13.023 35.062 9.156 1 54.88 17 LEU B O 1
ATOM 1460 N N . ALA B 1 18 ? 13.289 35.469 7.113 1 55.38 18 ALA B N 1
ATOM 1461 C CA . ALA B 1 18 ? 12.75 34.125 6.793 1 55.38 18 ALA B CA 1
ATOM 1462 C C . ALA B 1 18 ? 13.555 33.031 7.473 1 55.38 18 ALA B C 1
ATOM 1464 O O . ALA B 1 18 ? 14.773 32.969 7.316 1 55.38 18 ALA B O 1
ATOM 1465 N N . ALA B 1 19 ? 13.156 32.562 8.547 1 58.25 19 ALA B N 1
ATOM 1466 C CA . ALA B 1 19 ? 13.844 31.453 9.203 1 58.25 19 ALA B CA 1
ATOM 1467 C C . ALA B 1 19 ? 14.148 30.344 8.219 1 58.25 19 ALA B C 1
ATOM 1469 O O . ALA B 1 19 ? 13.258 29.594 7.824 1 58.25 19 ALA B O 1
ATOM 1470 N N . THR B 1 20 ? 15.047 30.469 7.242 1 61.47 20 THR B N 1
ATOM 1471 C CA . THR B 1 20 ? 15.516 29.422 6.348 1 61.47 20 THR B CA 1
ATOM 1472 C C . THR B 1 20 ? 15.719 28.109 7.113 1 61.47 20 THR B C 1
ATOM 1474 O O . THR B 1 20 ? 16.109 28.125 8.281 1 61.47 20 THR B O 1
ATOM 1477 N N . ALA B 1 21 ? 14.844 27 6.656 1 68.88 21 ALA B N 1
ATOM 1478 C CA . ALA B 1 21 ? 15.031 25.688 7.246 1 68.88 21 ALA B CA 1
ATOM 1479 C C . ALA B 1 21 ? 16.516 25.359 7.426 1 68.88 21 ALA B C 1
ATOM 1481 O O . ALA B 1 21 ? 17.328 25.625 6.531 1 68.88 21 ALA B O 1
ATOM 1482 N N . GLN B 1 22 ? 16.984 25.141 8.57 1 83.19 22 GLN B N 1
ATOM 1483 C CA . GLN B 1 22 ? 18.375 24.75 8.828 1 83.19 22 GLN B CA 1
ATOM 1484 C C . GLN B 1 22 ? 18.734 23.469 8.086 1 83.19 22 GLN B C 1
ATOM 1486 O O . GLN B 1 22 ? 17.844 22.672 7.766 1 83.19 22 GLN B O 1
ATOM 1491 N N . PRO B 1 23 ? 19.938 23.219 7.715 1 88.69 23 PRO B N 1
ATOM 1492 C CA . PRO B 1 23 ? 20.359 21.984 7.07 1 88.69 23 PRO B CA 1
ATOM 1493 C C . PRO B 1 23 ? 20.078 20.734 7.922 1 88.69 23 PRO B C 1
ATOM 1495 O O . PRO B 1 23 ? 20.203 20.781 9.148 1 88.69 23 PRO B O 1
ATOM 1498 N N . ILE B 1 24 ? 19.547 19.75 7.363 1 93.31 24 ILE B N 1
ATOM 1499 C CA . ILE B 1 24 ? 19.234 18.5 8.07 1 93.31 24 ILE B CA 1
ATOM 1500 C C . ILE B 1 24 ? 20.359 17.484 7.848 1 93.31 24 ILE B C 1
ATOM 1502 O O . ILE B 1 24 ? 20.953 17.438 6.766 1 93.31 24 ILE B O 1
ATOM 1506 N N . PRO B 1 25 ? 20.766 16.734 8.781 1 96.81 25 PRO B N 1
ATOM 1507 C CA . PRO B 1 25 ? 21.812 15.719 8.672 1 96.81 25 PRO B CA 1
ATOM 1508 C C . PRO B 1 25 ? 21.266 14.367 8.203 1 96.81 25 PRO B C 1
ATOM 1510 O O . PRO B 1 25 ? 21.312 13.383 8.953 1 96.81 25 PRO B O 1
ATOM 1513 N N . PHE B 1 26 ? 20.891 14.289 6.949 1 97.88 26 PHE B N 1
ATOM 1514 C CA . PHE B 1 26 ? 20.312 13.039 6.469 1 97.88 26 PHE B CA 1
ATOM 1515 C C . PHE B 1 26 ? 21.391 12.094 5.961 1 97.88 26 PHE B C 1
ATOM 1517 O O . PHE B 1 26 ? 22.25 12.492 5.172 1 97.88 26 PHE B O 1
ATOM 1524 N N . HIS B 1 27 ? 21.359 10.883 6.449 1 97.62 27 HIS B N 1
ATOM 1525 C CA . HIS B 1 27 ? 22.125 9.742 5.945 1 97.62 27 HIS B CA 1
ATOM 1526 C C . HIS B 1 27 ? 21.266 8.484 5.883 1 97.62 27 HIS B C 1
ATOM 1528 O O . HIS B 1 27 ? 20.531 8.188 6.82 1 97.62 27 HIS B O 1
ATOM 1534 N N . PRO B 1 28 ? 21.375 7.754 4.82 1 98.31 28 PRO B N 1
ATOM 1535 C CA . PRO B 1 28 ? 20.453 6.625 4.629 1 98.31 28 PRO B CA 1
ATOM 1536 C C . PRO B 1 28 ? 20.922 5.359 5.348 1 98.31 28 PRO B C 1
ATOM 1538 O O . PRO B 1 28 ? 20.234 4.336 5.305 1 98.31 28 PRO B O 1
ATOM 1541 N N . ASP B 1 29 ? 22 5.395 6.031 1 97.88 29 ASP B N 1
ATOM 1542 C CA . ASP B 1 29 ? 22.719 4.207 6.484 1 97.88 29 ASP B CA 1
ATOM 1543 C C . ASP B 1 29 ? 21.859 3.375 7.43 1 97.88 29 ASP B C 1
ATOM 1545 O O . ASP B 1 29 ? 21.906 2.145 7.391 1 97.88 29 ASP B O 1
ATOM 1549 N N . ARG B 1 30 ? 21.141 4.039 8.25 1 97.62 30 ARG B N 1
ATOM 1550 C CA . ARG B 1 30 ? 20.328 3.287 9.195 1 97.62 30 ARG B CA 1
ATOM 1551 C C . ARG B 1 30 ? 19.312 2.416 8.477 1 97.62 30 ARG B C 1
ATOM 1553 O O . ARG B 1 30 ? 19.094 1.265 8.859 1 97.62 30 ARG B O 1
ATOM 1560 N N . THR B 1 31 ? 18.609 2.977 7.504 1 98.44 31 THR B N 1
ATOM 1561 C CA . THR B 1 31 ? 17.672 2.209 6.703 1 98.44 31 THR B CA 1
ATOM 1562 C C . THR B 1 31 ? 18.391 1.13 5.898 1 98.44 31 THR B C 1
ATOM 1564 O O . THR B 1 31 ? 17.938 -0.018 5.852 1 98.44 31 THR B O 1
ATOM 1567 N N . LEU B 1 32 ? 19.531 1.501 5.363 1 97.44 32 LEU B N 1
ATOM 1568 C CA . LEU B 1 32 ? 20.312 0.562 4.559 1 97.44 32 LEU B CA 1
ATOM 1569 C C . LEU B 1 32 ? 20.766 -0.621 5.398 1 97.44 32 LEU B C 1
ATOM 1571 O O . LEU B 1 32 ? 20.688 -1.771 4.961 1 97.44 32 LEU B O 1
ATOM 1575 N N . ASP B 1 33 ? 21.25 -0.368 6.59 1 97.31 33 ASP B N 1
ATOM 1576 C CA . ASP B 1 33 ? 21.703 -1.422 7.488 1 97.31 33 ASP B CA 1
ATOM 1577 C C . ASP B 1 33 ? 20.562 -2.352 7.875 1 97.31 33 ASP B C 1
ATOM 1579 O O . ASP B 1 33 ? 20.734 -3.572 7.91 1 97.31 33 ASP B O 1
ATOM 1583 N N . CYS B 1 34 ? 19.453 -1.829 8.117 1 98.12 34 CYS B N 1
ATOM 1584 C CA . CYS B 1 34 ? 18.266 -2.613 8.445 1 98.12 34 CYS B CA 1
ATOM 1585 C C . CYS B 1 34 ? 17.875 -3.52 7.281 1 98.12 34 CYS B C 1
ATOM 1587 O O . CYS B 1 34 ? 17.562 -4.695 7.484 1 98.12 34 CYS B O 1
ATOM 1589 N N . LEU B 1 35 ? 17.938 -2.996 6.078 1 96.94 35 LEU B N 1
ATOM 1590 C CA . LEU B 1 35 ? 17.531 -3.727 4.883 1 96.94 35 LEU B CA 1
ATOM 1591 C C . LEU B 1 35 ? 18.469 -4.895 4.609 1 96.94 35 LEU B C 1
ATOM 1593 O O . LEU B 1 35 ? 18.062 -5.898 4.016 1 96.94 35 LEU B O 1
ATOM 1597 N N . SER B 1 36 ? 19.703 -4.785 5.055 1 95 36 SER B N 1
ATOM 1598 C CA . SER B 1 36 ? 20.703 -5.797 4.746 1 95 36 SER B CA 1
ATOM 1599 C C . SER B 1 36 ? 20.344 -7.137 5.379 1 95 36 SER B C 1
ATOM 1601 O O . SER B 1 36 ? 20.781 -8.188 4.902 1 95 36 SER B O 1
ATOM 1603 N N . ASP B 1 37 ? 19.453 -7.133 6.344 1 91.12 37 ASP B N 1
ATOM 1604 C CA . ASP B 1 37 ? 19.062 -8.336 7.066 1 91.12 37 ASP B CA 1
ATOM 1605 C C . ASP B 1 37 ? 17.703 -8.828 6.609 1 91.12 37 ASP B C 1
ATOM 1607 O O . ASP B 1 37 ? 17.125 -9.75 7.207 1 91.12 37 ASP B O 1
ATOM 1611 N N . LYS B 1 38 ? 17.172 -8.172 5.586 1 88.06 38 LYS B N 1
ATOM 1612 C CA . LYS B 1 38 ? 15.812 -8.508 5.172 1 88.06 38 LYS B CA 1
ATOM 1613 C C . LYS B 1 38 ? 15.812 -9.242 3.832 1 88.06 38 LYS B C 1
ATOM 1615 O O . LYS B 1 38 ? 16.562 -8.883 2.922 1 88.06 38 LYS B O 1
ATOM 1620 N N . LYS B 1 39 ? 15.008 -10.258 3.77 1 82.38 39 LYS B N 1
ATOM 1621 C CA . LYS B 1 39 ? 15.039 -11.141 2.602 1 82.38 39 LYS B CA 1
ATOM 1622 C C . LYS B 1 39 ? 13.844 -10.891 1.692 1 82.38 39 LYS B C 1
ATOM 1624 O O . LYS B 1 39 ? 13.883 -11.203 0.5 1 82.38 39 LYS B O 1
ATOM 1629 N N . THR B 1 40 ? 12.789 -10.359 2.346 1 85.12 40 THR B N 1
ATOM 1630 C CA . THR B 1 40 ? 11.57 -10.148 1.579 1 85.12 40 THR B CA 1
ATOM 1631 C C . THR B 1 40 ? 11.109 -8.695 1.68 1 85.12 40 THR B C 1
ATOM 1633 O O . THR B 1 40 ? 11.531 -7.969 2.578 1 85.12 40 THR B O 1
ATOM 1636 N N . ALA B 1 41 ? 10.32 -8.305 0.701 1 86.31 41 ALA B N 1
ATOM 1637 C CA . ALA B 1 41 ? 9.742 -6.965 0.721 1 86.31 41 ALA B CA 1
ATOM 1638 C C . ALA B 1 41 ? 8.961 -6.723 2.01 1 86.31 41 ALA B C 1
ATOM 1640 O O . ALA B 1 41 ? 8.977 -5.617 2.559 1 86.31 41 ALA B O 1
ATOM 1641 N N . THR B 1 42 ? 8.258 -7.73 2.482 1 84.75 42 THR B N 1
ATOM 1642 C CA . THR B 1 42 ? 7.457 -7.613 3.697 1 84.75 42 THR B CA 1
ATOM 1643 C C . THR B 1 42 ? 8.344 -7.324 4.902 1 84.75 42 THR B C 1
ATOM 1645 O O . THR B 1 42 ? 8.031 -6.457 5.723 1 84.75 42 THR B O 1
ATOM 1648 N N . GLU B 1 43 ? 9.484 -8 4.953 1 89.12 43 GLU B N 1
ATOM 1649 C CA . GLU B 1 43 ? 10.422 -7.758 6.051 1 89.12 43 GLU B CA 1
ATOM 1650 C C . GLU B 1 43 ? 11.062 -6.379 5.938 1 89.12 43 GLU B C 1
ATOM 1652 O O . GLU B 1 43 ? 11.289 -5.711 6.949 1 89.12 43 GLU B O 1
ATOM 1657 N N . GLY B 1 44 ? 11.297 -6.023 4.707 1 93.19 44 GLY B N 1
ATOM 1658 C CA . GLY B 1 44 ? 11.953 -4.746 4.465 1 93.19 44 GLY B CA 1
ATOM 1659 C C . GLY B 1 44 ? 11.094 -3.555 4.844 1 93.19 44 GLY B C 1
ATOM 1660 O O . GLY B 1 44 ? 11.617 -2.477 5.137 1 93.19 44 GLY B O 1
ATOM 1661 N N . ALA B 1 45 ? 9.773 -3.805 4.84 1 92.94 45 ALA B N 1
ATOM 1662 C CA . ALA B 1 45 ? 8.852 -2.705 5.125 1 92.94 45 ALA B CA 1
ATOM 1663 C C . ALA B 1 45 ? 9.086 -2.135 6.52 1 92.94 45 ALA B C 1
ATOM 1665 O O . ALA B 1 45 ? 8.883 -0.94 6.75 1 92.94 45 ALA B O 1
ATOM 1666 N N . ALA B 1 46 ? 9.633 -2.922 7.41 1 93.94 46 ALA B N 1
ATOM 1667 C CA . ALA B 1 46 ? 9.883 -2.482 8.781 1 93.94 46 ALA B CA 1
ATOM 1668 C C . ALA B 1 46 ? 11.031 -1.479 8.836 1 93.94 46 ALA B C 1
ATOM 1670 O O . ALA B 1 46 ? 11.211 -0.785 9.844 1 93.94 46 ALA B O 1
ATOM 1671 N N . CYS B 1 47 ? 11.805 -1.413 7.773 1 98.5 47 CYS B N 1
ATOM 1672 C CA . CYS B 1 47 ? 12.992 -0.567 7.754 1 98.5 47 CYS B CA 1
ATOM 1673 C C . CYS B 1 47 ? 12.656 0.832 7.25 1 98.5 47 CYS B C 1
ATOM 1675 O O . CYS B 1 47 ? 13.469 1.752 7.375 1 98.5 47 CYS B O 1
ATOM 1677 N N . ILE B 1 48 ? 11.461 1.042 6.723 1 98.5 48 ILE B N 1
ATOM 1678 C CA . ILE B 1 48 ? 11.078 2.299 6.09 1 98.5 48 ILE B CA 1
ATOM 1679 C C . ILE B 1 48 ? 10.984 3.4 7.145 1 98.5 48 ILE B C 1
ATOM 1681 O O . ILE B 1 48 ? 10.312 3.232 8.164 1 98.5 48 ILE B O 1
ATOM 1685 N N . GLY B 1 49 ? 11.656 4.461 6.98 1 98.69 49 GLY B N 1
ATOM 1686 C CA . GLY B 1 49 ? 11.547 5.641 7.824 1 98.69 49 GLY B CA 1
ATOM 1687 C C . GLY B 1 49 ? 12.633 5.727 8.875 1 98.69 49 GLY B C 1
ATOM 1688 O O . GLY B 1 49 ? 12.742 6.73 9.578 1 98.69 49 GLY B O 1
ATOM 1689 N N . LEU B 1 50 ? 13.516 4.715 8.945 1 98.62 50 LEU B N 1
ATOM 1690 C CA . LEU B 1 50 ? 14.516 4.699 10 1 98.62 50 LEU B CA 1
ATOM 1691 C C . LEU B 1 50 ? 15.523 5.828 9.82 1 98.62 50 LEU B C 1
ATOM 1693 O O . LEU B 1 50 ? 15.922 6.477 10.789 1 98.62 50 LEU B O 1
ATOM 1697 N N . ALA B 1 51 ? 15.945 6.051 8.633 1 98.81 51 ALA B N 1
ATOM 1698 C CA . ALA B 1 51 ? 16.891 7.133 8.383 1 98.81 51 ALA B CA 1
ATOM 1699 C C . ALA B 1 51 ? 16.25 8.492 8.633 1 98.81 51 ALA B C 1
ATOM 1701 O O . ALA B 1 51 ? 16.875 9.391 9.203 1 98.81 51 ALA B O 1
ATOM 1702 N N . ALA B 1 52 ? 15.016 8.672 8.219 1 98.75 52 ALA B N 1
ATOM 1703 C CA . ALA B 1 52 ? 14.297 9.922 8.477 1 98.75 52 ALA B CA 1
ATOM 1704 C C . ALA B 1 52 ? 14.164 10.172 9.977 1 98.75 52 ALA B C 1
ATOM 1706 O O . ALA B 1 52 ? 14.32 11.305 10.438 1 98.75 52 ALA B O 1
ATOM 1707 N N . ASP B 1 53 ? 13.852 9.125 10.75 1 98 53 ASP B N 1
ATOM 1708 C CA . ASP B 1 53 ? 13.711 9.25 12.195 1 98 53 ASP B CA 1
ATOM 1709 C C . ASP B 1 53 ? 15.023 9.688 12.836 1 98 53 ASP B C 1
ATOM 1711 O O . ASP B 1 53 ? 15.031 10.555 13.711 1 98 53 ASP B O 1
ATOM 1715 N N . LEU B 1 54 ? 16.094 9.07 12.453 1 98.25 54 LEU B N 1
ATOM 1716 C CA . LEU B 1 54 ? 17.391 9.453 12.977 1 98.25 54 LEU B CA 1
ATOM 1717 C C . LEU B 1 54 ? 17.719 10.898 12.609 1 98.25 54 LEU B C 1
ATOM 1719 O O . LEU B 1 54 ? 18.219 11.656 13.445 1 98.25 54 LEU B O 1
ATOM 1723 N N . CYS B 1 55 ? 17.484 11.258 11.383 1 98.62 55 CYS B N 1
ATOM 1724 C CA . CYS B 1 55 ? 17.672 12.625 10.906 1 98.62 55 CYS B CA 1
ATOM 1725 C C . CYS B 1 55 ? 16.938 13.617 11.805 1 98.62 55 CYS B C 1
ATOM 1727 O O . CYS B 1 55 ? 17.5 14.625 12.219 1 98.62 55 CYS B O 1
ATOM 1729 N N . ARG B 1 56 ? 15.664 13.289 12.125 1 97.31 56 ARG B N 1
ATOM 1730 C CA . ARG B 1 56 ? 14.875 14.156 13 1 97.31 56 ARG B CA 1
ATOM 1731 C C . ARG B 1 56 ? 15.492 14.234 14.391 1 97.31 56 ARG B C 1
ATOM 1733 O O . ARG B 1 56 ? 15.594 15.312 14.969 1 97.31 56 ARG B O 1
ATOM 1740 N N . ARG B 1 57 ? 15.867 13.156 14.938 1 96.62 57 ARG B N 1
ATOM 1741 C CA . ARG B 1 57 ? 16.438 13.094 16.281 1 96.62 57 ARG B CA 1
ATOM 1742 C C . ARG B 1 57 ? 17.734 13.883 16.375 1 96.62 57 ARG B C 1
ATOM 1744 O O . ARG B 1 57 ? 18.031 14.492 17.406 1 96.62 57 ARG B O 1
ATOM 1751 N N . GLU B 1 58 ? 18.422 13.93 15.328 1 96.88 58 GLU B N 1
ATOM 1752 C CA . GLU B 1 58 ? 19.734 14.586 15.305 1 96.88 58 GLU B CA 1
ATOM 1753 C C . GLU B 1 58 ? 19.609 16.062 14.945 1 96.88 58 GLU B C 1
ATOM 1755 O O . GLU B 1 58 ? 20.594 16.797 14.977 1 96.88 58 GLU B O 1
ATOM 1760 N N . THR B 1 59 ? 18.391 16.469 14.602 1 96 59 THR B N 1
ATOM 1761 C CA . THR B 1 59 ? 18.141 17.875 14.297 1 96 59 THR B CA 1
ATOM 1762 C C . THR B 1 59 ? 17.719 18.625 15.547 1 96 59 THR B C 1
ATOM 1764 O O . THR B 1 59 ? 16.594 18.469 16.031 1 96 59 THR B O 1
ATOM 1767 N N . ARG B 1 60 ? 18.594 19.469 16.094 1 91.56 60 ARG B N 1
ATOM 1768 C CA . ARG B 1 60 ? 18.297 20.234 17.312 1 91.56 60 ARG B CA 1
ATOM 1769 C C . ARG B 1 60 ? 17.141 21.188 17.078 1 91.56 60 ARG B C 1
ATOM 1771 O O . ARG B 1 60 ? 17.125 21.953 16.109 1 91.56 60 ARG B O 1
ATOM 1778 N N . GLY B 1 61 ? 16.156 21.094 17.922 1 90.75 61 GLY B N 1
ATOM 1779 C CA . GLY B 1 61 ? 15.039 22.016 17.844 1 90.75 61 GLY B CA 1
ATOM 1780 C C . GLY B 1 61 ? 14.141 21.781 16.656 1 90.75 61 GLY B C 1
ATOM 1781 O O . GLY B 1 61 ? 13.461 22.688 16.188 1 90.75 61 GLY B O 1
ATOM 1782 N N . ALA B 1 62 ? 14.172 20.594 16.172 1 88.56 62 ALA B N 1
ATOM 1783 C CA . ALA B 1 62 ? 13.406 20.281 14.969 1 88.56 62 ALA B CA 1
ATOM 1784 C C . ALA B 1 62 ? 11.938 20.656 15.148 1 88.56 62 ALA B C 1
ATOM 1786 O O . ALA B 1 62 ? 11.328 20.375 16.172 1 88.56 62 ALA B O 1
ATOM 1787 N N . THR B 1 63 ? 11.469 21.5 14.219 1 93.06 63 THR B N 1
ATOM 1788 C CA . THR B 1 63 ? 10.047 21.766 14.062 1 93.06 63 THR B CA 1
ATOM 1789 C C . THR B 1 63 ? 9.438 20.859 12.992 1 93.06 63 THR B C 1
ATOM 1791 O O . THR B 1 63 ? 10.07 19.906 12.555 1 93.06 63 THR B O 1
ATOM 1794 N N . GLU B 1 64 ? 8.195 21.094 12.562 1 94.44 64 GLU B N 1
ATOM 1795 C CA . GLU B 1 64 ? 7.531 20.344 11.516 1 94.44 64 GLU B CA 1
ATOM 1796 C C . GLU B 1 64 ? 8.242 20.5 10.18 1 94.44 64 GLU B C 1
ATOM 1798 O O . GLU B 1 64 ? 8.266 19.578 9.359 1 94.44 64 GLU B O 1
ATOM 1803 N N . VAL B 1 65 ? 8.844 21.641 10.07 1 94.56 65 VAL B N 1
ATOM 1804 C CA . VAL B 1 65 ? 9.523 21.922 8.805 1 94.56 65 VAL B CA 1
ATOM 1805 C C . VAL B 1 65 ? 10.727 21 8.648 1 94.56 65 VAL B C 1
ATOM 1807 O O . VAL B 1 65 ? 10.914 20.391 7.594 1 94.56 65 VAL B O 1
ATOM 1810 N N . GLU B 1 66 ? 11.508 20.906 9.703 1 96 66 GLU B N 1
ATOM 1811 C CA . GLU B 1 66 ? 12.68 20.031 9.641 1 96 66 GLU B CA 1
ATOM 1812 C C . GLU B 1 66 ? 12.273 18.562 9.586 1 96 66 GLU B C 1
ATOM 1814 O O . GLU B 1 66 ? 12.93 17.75 8.93 1 96 66 GLU B O 1
ATOM 1819 N N . GLU B 1 67 ? 11.242 18.188 10.258 1 97.06 67 GLU B N 1
ATOM 1820 C CA . GLU B 1 67 ? 10.742 16.828 10.188 1 97.06 67 GLU B CA 1
ATOM 1821 C C . GLU B 1 67 ? 10.336 16.453 8.766 1 97.06 67 GLU B C 1
ATOM 1823 O O . GLU B 1 67 ? 10.719 15.391 8.266 1 97.06 67 GLU B O 1
ATOM 1828 N N . ALA B 1 68 ? 9.602 17.328 8.133 1 97.62 68 ALA B N 1
ATOM 1829 C CA . ALA B 1 68 ? 9.188 17.078 6.75 1 97.62 68 ALA B CA 1
ATOM 1830 C C . ALA B 1 68 ? 10.398 16.938 5.832 1 97.62 68 ALA B C 1
ATOM 1832 O O . ALA B 1 68 ? 10.406 16.094 4.934 1 97.62 68 ALA B O 1
ATOM 1833 N N . ALA B 1 69 ? 11.383 17.781 6.086 1 97.81 69 ALA B N 1
ATOM 1834 C CA . ALA B 1 69 ? 12.586 17.734 5.262 1 97.81 69 ALA B CA 1
ATOM 1835 C C . ALA B 1 69 ? 13.305 16.391 5.43 1 97.81 69 ALA B C 1
ATOM 1837 O O . ALA B 1 69 ? 13.805 15.82 4.457 1 97.81 69 ALA B O 1
ATOM 1838 N N . CYS B 1 70 ? 13.383 15.883 6.672 1 98.75 70 CYS B N 1
ATOM 1839 C CA . CYS B 1 70 ? 14.008 14.586 6.941 1 98.75 70 CYS B CA 1
ATOM 1840 C C . CYS B 1 70 ? 13.258 13.461 6.242 1 98.75 70 CYS B C 1
ATOM 1842 O O . CYS B 1 70 ? 13.867 12.602 5.605 1 98.75 70 CYS B O 1
ATOM 1844 N N . VAL B 1 71 ? 11.992 13.492 6.301 1 98.75 71 VAL B N 1
ATOM 1845 C CA . VAL B 1 71 ? 11.156 12.461 5.691 1 98.75 71 VAL B CA 1
ATOM 1846 C C . VAL B 1 71 ? 11.258 12.547 4.168 1 98.75 71 VAL B C 1
ATOM 1848 O O . VAL B 1 71 ? 11.398 11.523 3.492 1 98.75 71 VAL B O 1
ATOM 1851 N N . ALA B 1 72 ? 11.258 13.742 3.623 1 98.56 72 ALA B N 1
ATOM 1852 C CA . ALA B 1 72 ? 11.398 13.938 2.184 1 98.56 72 ALA B CA 1
ATOM 1853 C C . ALA B 1 72 ? 12.742 13.43 1.688 1 98.56 72 ALA B C 1
ATOM 1855 O O . ALA B 1 72 ? 12.844 12.891 0.583 1 98.56 72 ALA B O 1
ATOM 1856 N N . ALA B 1 73 ? 13.727 13.648 2.492 1 98.75 73 ALA B N 1
ATOM 1857 C CA . ALA B 1 73 ? 15.055 13.172 2.102 1 98.75 73 ALA B CA 1
ATOM 1858 C C . ALA B 1 73 ? 15.07 11.656 1.939 1 98.75 73 ALA B C 1
ATOM 1860 O O . ALA B 1 73 ? 15.617 11.141 0.967 1 98.75 73 ALA B O 1
ATOM 1861 N N . GLU B 1 74 ? 14.492 10.961 2.842 1 98.88 74 GLU B N 1
ATOM 1862 C CA . GLU B 1 74 ? 14.438 9.516 2.678 1 98.88 74 GLU B CA 1
ATOM 1863 C C . GLU B 1 74 ? 13.531 9.125 1.512 1 98.88 74 GLU B C 1
ATOM 1865 O O . GLU B 1 74 ? 13.805 8.156 0.801 1 98.88 74 GLU B O 1
ATOM 1870 N N . ALA B 1 75 ? 12.438 9.844 1.306 1 98.88 75 ALA B N 1
ATOM 1871 C CA . ALA B 1 75 ? 11.594 9.586 0.145 1 98.88 75 ALA B CA 1
ATOM 1872 C C . ALA B 1 75 ? 12.391 9.672 -1.15 1 98.88 75 ALA B C 1
ATOM 1874 O O . ALA B 1 75 ? 12.25 8.82 -2.033 1 98.88 75 ALA B O 1
ATOM 1875 N N . ASN B 1 76 ? 13.195 10.68 -1.228 1 98.75 76 ASN B N 1
ATOM 1876 C CA . ASN B 1 76 ? 14.016 10.852 -2.422 1 98.75 76 ASN B CA 1
ATOM 1877 C C . ASN B 1 76 ? 15.031 9.727 -2.584 1 98.75 76 ASN B C 1
ATOM 1879 O O . ASN B 1 76 ? 15.297 9.281 -3.701 1 98.75 76 ASN B O 1
ATOM 1883 N N . TRP B 1 77 ? 15.586 9.32 -1.502 1 98.81 77 TRP B N 1
ATOM 1884 C CA . TRP B 1 77 ? 16.5 8.18 -1.537 1 98.81 77 TRP B CA 1
ATOM 1885 C C . TRP B 1 77 ? 15.789 6.926 -2.035 1 98.81 77 TRP B C 1
ATOM 1887 O O . TRP B 1 77 ? 16.312 6.199 -2.877 1 98.81 77 TRP B O 1
ATOM 1897 N N . TRP B 1 78 ? 14.617 6.688 -1.604 1 98.81 78 TRP B N 1
ATOM 1898 C CA . TRP B 1 78 ? 13.828 5.555 -2.074 1 98.81 78 TRP B CA 1
ATOM 1899 C C . TRP B 1 78 ? 13.461 5.719 -3.547 1 98.81 78 TRP B C 1
ATOM 1901 O O . TRP B 1 78 ? 13.375 4.734 -4.285 1 98.81 78 TRP B O 1
ATOM 1911 N N . ARG B 1 79 ? 13.203 6.961 -3.902 1 98.88 79 ARG B N 1
ATOM 1912 C CA . ARG B 1 79 ? 12.875 7.203 -5.305 1 98.88 79 ARG B CA 1
ATOM 1913 C C . ARG B 1 79 ? 14.016 6.773 -6.219 1 98.88 79 ARG B C 1
ATOM 1915 O O . ARG B 1 79 ? 13.781 6.18 -7.273 1 98.88 79 ARG B O 1
ATOM 1922 N N . ASP B 1 80 ? 15.203 7.086 -5.84 1 98.75 80 ASP B N 1
ATOM 1923 C CA . ASP B 1 80 ? 16.359 6.648 -6.609 1 98.75 80 ASP B CA 1
ATOM 1924 C C . ASP B 1 80 ? 16.422 5.125 -6.699 1 98.75 80 ASP B C 1
ATOM 1926 O O . ASP B 1 80 ? 16.672 4.57 -7.77 1 98.75 80 ASP B O 1
ATOM 1930 N N . ARG B 1 81 ? 16.188 4.488 -5.641 1 98.44 81 ARG B N 1
ATOM 1931 C CA . ARG B 1 81 ? 16.188 3.027 -5.609 1 98.44 81 ARG B CA 1
ATOM 1932 C C . ARG B 1 81 ? 15.07 2.459 -6.469 1 98.44 81 ARG B C 1
ATOM 1934 O O . ARG B 1 81 ? 15.266 1.472 -7.18 1 98.44 81 ARG B O 1
ATOM 1941 N N . MET B 1 82 ? 13.93 3.053 -6.395 1 98.75 82 MET B N 1
ATOM 1942 C CA . MET B 1 82 ? 12.781 2.611 -7.188 1 98.75 82 MET B CA 1
ATOM 1943 C C . MET B 1 82 ? 13.086 2.705 -8.68 1 98.75 82 MET B C 1
ATOM 1945 O O . MET B 1 82 ? 12.742 1.802 -9.445 1 98.75 82 MET B O 1
ATOM 1949 N N . THR B 1 83 ? 13.695 3.811 -9.008 1 98.75 83 THR B N 1
ATOM 1950 C CA . THR B 1 83 ? 14.023 4.031 -10.406 1 98.75 83 THR B CA 1
ATOM 1951 C C . THR B 1 83 ? 14.969 2.947 -10.922 1 98.75 83 THR B C 1
ATOM 1953 O O . THR B 1 83 ? 14.734 2.359 -11.977 1 98.75 83 THR B O 1
ATOM 1956 N N . ALA B 1 84 ? 16 2.631 -10.188 1 98.56 84 ALA B N 1
ATOM 1957 C CA . ALA B 1 84 ? 16.953 1.578 -10.547 1 98.56 84 ALA B CA 1
ATOM 1958 C C . ALA B 1 84 ? 16.266 0.213 -10.578 1 98.56 84 ALA B C 1
ATOM 1960 O O . ALA B 1 84 ? 16.516 -0.594 -11.477 1 98.56 84 ALA B O 1
ATOM 1961 N N . ALA B 1 85 ? 15.461 -0.004 -9.57 1 98.5 85 ALA B N 1
ATOM 1962 C CA . ALA B 1 85 ? 14.758 -1.279 -9.461 1 98.5 85 ALA B CA 1
ATOM 1963 C C . ALA B 1 85 ? 13.812 -1.482 -10.648 1 98.5 85 ALA B C 1
ATOM 1965 O O . ALA B 1 85 ? 13.656 -2.604 -11.133 1 98.5 85 ALA B O 1
ATOM 1966 N N . TYR B 1 86 ? 13.133 -0.447 -11.062 1 98.75 86 TYR B N 1
ATOM 1967 C CA . TYR B 1 86 ? 12.219 -0.542 -12.188 1 98.75 86 TYR B CA 1
ATOM 1968 C C . TYR B 1 86 ? 12.945 -0.982 -13.453 1 98.75 86 TYR B C 1
ATOM 1970 O O . TYR B 1 86 ? 12.469 -1.846 -14.188 1 98.75 86 TYR B O 1
ATOM 1978 N N . GLU B 1 87 ? 14.07 -0.385 -13.695 1 98.56 87 GLU B N 1
ATOM 1979 C CA . GLU B 1 87 ? 14.867 -0.759 -14.859 1 98.56 87 GLU B CA 1
ATOM 1980 C C . GLU B 1 87 ? 15.273 -2.227 -14.805 1 98.56 87 GLU B C 1
ATOM 1982 O O . GLU B 1 87 ? 15.172 -2.947 -15.797 1 98.56 87 GLU B O 1
ATOM 1987 N N . ALA B 1 88 ? 15.742 -2.65 -13.672 1 98.5 88 ALA B N 1
ATOM 1988 C CA . ALA B 1 88 ? 16.141 -4.043 -13.492 1 98.5 88 ALA B CA 1
ATOM 1989 C C . ALA B 1 88 ? 14.945 -4.984 -13.656 1 98.5 88 ALA B C 1
ATOM 1991 O O . ALA B 1 88 ? 15.07 -6.055 -14.25 1 98.5 88 ALA B O 1
ATOM 1992 N N . ALA B 1 89 ? 13.828 -4.574 -13.094 1 98.44 89 ALA B N 1
ATOM 1993 C CA . ALA B 1 89 ? 12.617 -5.383 -13.211 1 98.44 89 ALA B CA 1
ATOM 1994 C C . ALA B 1 89 ? 12.172 -5.5 -14.664 1 98.44 89 ALA B C 1
ATOM 1996 O O . ALA B 1 89 ? 11.688 -6.555 -15.086 1 98.44 89 ALA B O 1
ATOM 1997 N N . GLN B 1 90 ? 12.312 -4.406 -15.422 1 98.62 90 GLN B N 1
ATOM 1998 C CA . GLN B 1 90 ? 11.961 -4.441 -16.844 1 98.62 90 GLN B CA 1
ATOM 1999 C C . GLN B 1 90 ? 12.859 -5.406 -17.609 1 98.62 90 GLN B C 1
ATOM 2001 O O . GLN B 1 90 ? 12.398 -6.125 -18.484 1 98.62 90 GLN B O 1
ATOM 2006 N N . LYS B 1 91 ? 14.117 -5.449 -17.25 1 98.19 91 LYS B N 1
ATOM 2007 C CA . LYS B 1 91 ? 15.031 -6.395 -17.875 1 98.19 91 LYS B CA 1
ATOM 2008 C C . LYS B 1 91 ? 1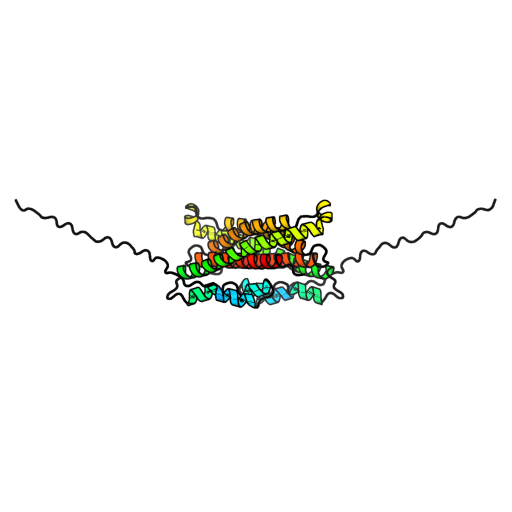4.625 -7.836 -17.578 1 98.19 91 LYS B C 1
ATOM 2010 O O . LYS B 1 91 ? 14.617 -8.68 -18.484 1 98.19 91 LYS B O 1
ATOM 2015 N N . GLU B 1 92 ? 14.32 -8.07 -16.375 1 97.38 92 GLU B N 1
ATOM 2016 C CA . GLU B 1 92 ? 13.844 -9.398 -16 1 97.38 92 GLU B CA 1
ATOM 2017 C C . GLU B 1 92 ? 12.547 -9.734 -16.734 1 97.38 92 GLU B C 1
ATOM 2019 O O . GLU B 1 92 ? 12.367 -10.867 -17.203 1 97.38 92 GLU B O 1
ATOM 2024 N N . ALA B 1 93 ? 11.656 -8.781 -16.797 1 97.69 93 ALA B N 1
ATOM 2025 C CA . ALA B 1 93 ? 10.391 -8.984 -17.5 1 97.69 93 ALA B CA 1
ATOM 2026 C C . ALA B 1 93 ? 10.609 -9.328 -18.969 1 97.69 93 ALA B C 1
ATOM 2028 O O . ALA B 1 93 ? 9.914 -10.172 -19.516 1 97.69 93 ALA B O 1
ATOM 2029 N N . LYS B 1 94 ? 11.562 -8.734 -19.547 1 98 94 LYS B N 1
ATOM 2030 C CA . LYS B 1 94 ? 11.891 -9.031 -20.938 1 98 94 LYS B CA 1
ATOM 2031 C C . LYS B 1 94 ? 12.328 -10.484 -21.109 1 98 94 LYS B C 1
ATOM 2033 O O . LYS B 1 94 ? 11.953 -11.156 -22.062 1 98 94 LYS B O 1
ATOM 2038 N N . LEU B 1 95 ? 13.117 -10.945 -20.219 1 96.75 95 LEU B N 1
ATOM 2039 C CA . LEU B 1 95 ? 13.57 -12.328 -20.25 1 96.75 95 LEU B CA 1
ATOM 2040 C C . LEU B 1 95 ? 12.391 -13.289 -20.109 1 96.75 95 LEU B C 1
ATOM 2042 O O . LEU B 1 95 ? 12.312 -14.297 -20.812 1 96.75 95 LEU B O 1
ATOM 2046 N N . ARG B 1 96 ? 11.547 -12.953 -19.234 1 95.94 96 ARG B N 1
ATOM 2047 C CA . ARG B 1 96 ? 10.367 -13.781 -19.031 1 95.94 96 ARG B CA 1
ATOM 2048 C C . ARG B 1 96 ? 9.492 -13.797 -20.281 1 95.94 96 ARG B C 1
ATOM 2050 O O . ARG B 1 96 ? 8.883 -14.82 -20.609 1 95.94 96 ARG B O 1
ATOM 2057 N N . ASP B 1 97 ? 9.406 -12.695 -20.891 1 97.38 97 ASP B N 1
ATOM 2058 C CA . ASP B 1 97 ? 8.609 -12.617 -22.125 1 97.38 97 ASP B CA 1
ATOM 2059 C C . ASP B 1 97 ? 9.188 -13.523 -23.203 1 97.38 97 ASP B C 1
ATOM 2061 O O . ASP B 1 97 ? 8.438 -14.102 -24 1 97.38 97 ASP B O 1
ATOM 2065 N N . VAL B 1 98 ? 10.5 -13.664 -23.25 1 97.62 98 VAL B N 1
ATOM 2066 C CA . VAL B 1 98 ? 11.141 -14.586 -24.172 1 97.62 98 VAL B CA 1
ATOM 2067 C C . VAL B 1 98 ? 10.797 -16.031 -23.812 1 97.62 98 VAL B C 1
ATOM 2069 O O . VAL B 1 98 ? 10.5 -16.844 -24.688 1 97.62 98 VAL B O 1
ATOM 2072 N N . GLU B 1 99 ? 10.82 -16.312 -22.594 1 95.44 99 GLU B N 1
ATOM 2073 C CA . GLU B 1 99 ? 10.516 -17.656 -22.109 1 95.44 99 GLU B CA 1
ATOM 2074 C C . GLU B 1 99 ? 9.086 -18.062 -22.469 1 95.44 99 GLU B C 1
ATOM 2076 O O . GLU B 1 99 ? 8.82 -19.234 -22.719 1 95.44 99 GLU B O 1
ATOM 2081 N N . PHE B 1 100 ? 8.203 -17.141 -22.5 1 96.38 100 PHE B N 1
ATOM 2082 C CA . PHE B 1 100 ? 6.805 -17.453 -22.734 1 96.38 100 PHE B CA 1
ATOM 2083 C C . PHE B 1 100 ? 6.352 -16.906 -24.094 1 96.38 100 PHE B C 1
ATOM 2085 O O . PHE B 1 100 ? 5.203 -16.484 -24.25 1 96.38 100 PHE B O 1
ATOM 2092 N N . ALA B 1 101 ? 7.25 -16.828 -24.984 1 97.19 101 ALA B N 1
ATOM 2093 C CA . ALA B 1 101 ? 7.016 -16.234 -26.312 1 97.19 101 ALA B CA 1
ATOM 2094 C C . ALA B 1 101 ? 5.852 -16.922 -27.016 1 97.19 101 ALA B C 1
ATOM 2096 O O . ALA B 1 101 ? 5.047 -16.266 -27.688 1 97.19 101 ALA B O 1
ATOM 2097 N N . LYS B 1 102 ? 5.723 -18.266 -26.938 1 96.94 102 LYS B N 1
ATOM 2098 C CA . LYS B 1 102 ? 4.652 -19 -27.609 1 96.94 102 LYS B CA 1
ATOM 2099 C C . LYS B 1 102 ? 3.285 -18.594 -27.062 1 96.94 102 LYS B C 1
ATOM 2101 O O . LYS B 1 102 ? 2.369 -18.281 -27.812 1 96.94 102 LYS B O 1
ATOM 2106 N N . ALA B 1 103 ? 3.221 -18.578 -25.703 1 95 103 ALA B N 1
ATOM 2107 C CA . ALA B 1 103 ? 1.963 -18.172 -25.078 1 95 103 ALA B CA 1
AT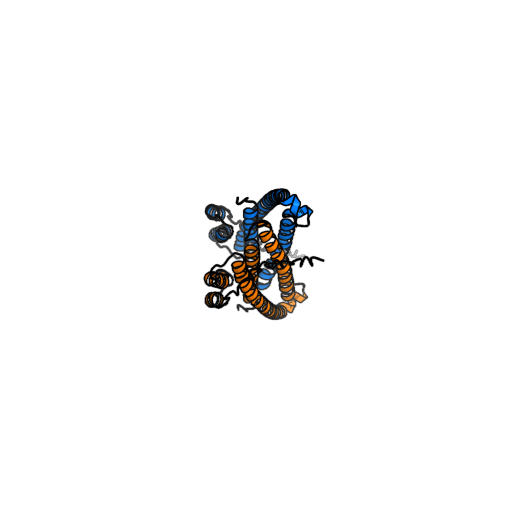OM 2108 C C . ALA B 1 103 ? 1.594 -16.75 -25.469 1 95 103 ALA B C 1
ATOM 2110 O O . ALA B 1 103 ? 0.422 -16.453 -25.719 1 95 103 ALA B O 1
ATOM 2111 N N . ILE B 1 104 ? 2.535 -15.906 -25.531 1 96.31 104 ILE B N 1
ATOM 2112 C CA . ILE B 1 104 ? 2.322 -14.508 -25.875 1 96.31 104 ILE B CA 1
ATOM 2113 C C . ILE B 1 104 ? 1.846 -14.406 -27.328 1 96.31 104 ILE B C 1
ATOM 2115 O O . ILE B 1 104 ? 0.927 -13.641 -27.625 1 96.31 104 ILE B O 1
ATOM 2119 N N . SER B 1 105 ? 2.404 -15.211 -28.172 1 97.25 105 SER B N 1
ATOM 2120 C CA . SER B 1 105 ? 1.985 -15.227 -29.562 1 97.25 105 SER B CA 1
ATOM 2121 C C . SER B 1 105 ? 0.54 -15.695 -29.703 1 97.25 105 SER B C 1
ATOM 2123 O O . SER B 1 105 ? -0.117 -15.414 -30.703 1 97.25 105 SER B O 1
ATOM 2125 N N . GLN B 1 106 ? 0.076 -16.422 -28.703 1 97.12 106 GLN B N 1
ATOM 2126 C CA . GLN B 1 106 ? -1.288 -16.938 -28.703 1 97.12 106 GLN B CA 1
ATOM 2127 C C . GLN B 1 106 ? -2.229 -16.016 -27.938 1 97.12 106 GLN B C 1
ATOM 2129 O O . GLN B 1 106 ? -3.375 -16.375 -27.656 1 97.12 106 GLN B O 1
ATOM 2134 N N . GLY B 1 107 ? -1.706 -14.852 -27.438 1 95.31 107 GLY B N 1
ATOM 2135 C CA . GLY B 1 107 ? -2.594 -13.836 -26.891 1 95.31 107 GLY B CA 1
ATOM 2136 C C . GLY B 1 107 ? -2.322 -13.539 -25.422 1 95.31 107 GLY B C 1
ATOM 2137 O O . GLY B 1 107 ? -2.984 -12.688 -24.828 1 95.31 107 GLY B O 1
ATOM 2138 N N . ALA B 1 108 ? -1.383 -14.242 -24.844 1 94.62 108 ALA B N 1
ATOM 2139 C CA . ALA B 1 108 ? -1.046 -13.945 -23.453 1 94.62 108 ALA B CA 1
ATOM 2140 C C . ALA B 1 108 ? -0.368 -12.578 -23.328 1 94.62 108 ALA B C 1
ATOM 2142 O O . ALA B 1 108 ? 0.323 -12.141 -24.25 1 94.62 108 ALA B O 1
ATOM 2143 N N . PRO B 1 109 ? -0.585 -11.922 -22.25 1 95.62 109 PRO B N 1
ATOM 2144 C CA . PRO B 1 109 ? 0.046 -10.609 -22.078 1 95.62 109 PRO B CA 1
ATOM 2145 C C . PRO B 1 109 ? 1.554 -10.703 -21.859 1 95.62 109 PRO B C 1
ATOM 2147 O O . PRO B 1 109 ? 2.049 -11.734 -21.391 1 95.62 109 PRO B O 1
ATOM 2150 N N . ARG B 1 110 ? 2.223 -9.586 -22.266 1 97.88 110 ARG B N 1
ATOM 2151 C CA . ARG B 1 110 ? 3.643 -9.453 -21.953 1 97.88 110 ARG B CA 1
ATOM 2152 C C . ARG B 1 110 ? 3.852 -8.938 -20.531 1 97.88 110 ARG B C 1
ATOM 2154 O O . ARG B 1 110 ? 3.131 -8.047 -20.078 1 97.88 110 ARG B O 1
ATOM 2161 N N . MET B 1 111 ? 4.82 -9.516 -19.922 1 97.5 111 MET B N 1
ATOM 2162 C CA . MET B 1 111 ? 5.152 -9.07 -18.562 1 97.5 111 MET B CA 1
ATOM 2163 C C . MET B 1 111 ? 5.68 -7.637 -18.578 1 97.5 111 MET B C 1
ATOM 2165 O O . MET B 1 111 ? 5.414 -6.863 -17.656 1 97.5 111 MET B O 1
ATOM 2169 N N . THR B 1 112 ? 6.449 -7.258 -19.578 1 98.5 112 THR B N 1
ATOM 2170 C CA . THR B 1 112 ? 6.965 -5.898 -19.719 1 98.5 112 THR B CA 1
ATOM 2171 C C . THR B 1 112 ? 5.824 -4.887 -19.734 1 98.5 112 THR B C 1
ATOM 2173 O O . THR B 1 112 ? 5.895 -3.852 -19.078 1 98.5 112 THR B O 1
ATOM 2176 N N . ASP B 1 113 ? 4.75 -5.211 -20.469 1 98.38 113 ASP B N 1
ATOM 2177 C CA . ASP B 1 113 ? 3.598 -4.32 -20.562 1 98.38 113 ASP B CA 1
ATOM 2178 C C . ASP B 1 113 ? 2.857 -4.238 -19.219 1 98.38 113 ASP B C 1
ATOM 2180 O O . ASP B 1 113 ? 2.422 -3.158 -18.812 1 98.38 113 ASP B O 1
ATOM 2184 N N . ASP B 1 114 ? 2.693 -5.387 -18.609 1 98.19 114 ASP B N 1
ATOM 2185 C CA . ASP B 1 114 ? 2.018 -5.422 -17.312 1 98.19 114 ASP B CA 1
ATOM 2186 C C . ASP B 1 114 ? 2.77 -4.586 -16.281 1 98.19 114 ASP B C 1
ATOM 2188 O O . ASP B 1 114 ? 2.156 -3.85 -15.5 1 98.19 114 ASP B O 1
ATOM 2192 N N . LEU B 1 115 ? 4.094 -4.711 -16.25 1 98.75 115 LEU B N 1
ATOM 2193 C CA . LEU B 1 115 ? 4.922 -3.941 -15.32 1 98.75 115 LEU B CA 1
ATOM 2194 C C . LEU B 1 115 ? 4.797 -2.445 -15.602 1 98.75 115 LEU B C 1
ATOM 2196 O O . LEU B 1 115 ? 4.645 -1.65 -14.672 1 98.75 115 LEU B O 1
ATOM 2200 N N . ALA B 1 116 ? 4.84 -2.049 -16.875 1 98.88 116 ALA B N 1
ATOM 2201 C CA . ALA B 1 116 ? 4.738 -0.638 -17.234 1 98.88 116 ALA B CA 1
ATOM 2202 C C . ALA B 1 116 ? 3.379 -0.068 -16.844 1 98.88 116 ALA B C 1
ATOM 2204 O O . ALA B 1 116 ? 3.293 1.041 -16.297 1 98.88 116 ALA B O 1
ATOM 2205 N N . ALA B 1 117 ? 2.332 -0.819 -17.094 1 98.75 117 ALA B N 1
ATOM 2206 C CA . ALA B 1 117 ? 0.979 -0.385 -16.766 1 98.75 117 ALA B CA 1
ATOM 2207 C C . ALA B 1 117 ? 0.814 -0.237 -15.25 1 98.75 117 ALA B C 1
ATOM 2209 O O . ALA B 1 117 ? 0.225 0.737 -14.773 1 98.75 117 ALA B O 1
ATOM 2210 N N . MET B 1 118 ? 1.381 -1.217 -14.547 1 98.88 118 MET B N 1
ATOM 2211 C CA . MET B 1 118 ? 1.315 -1.165 -13.094 1 98.88 118 MET B CA 1
ATOM 2212 C C . MET B 1 118 ? 2.076 0.043 -12.555 1 98.88 118 MET B C 1
ATOM 2214 O O . MET B 1 118 ? 1.583 0.754 -11.68 1 98.88 118 MET B O 1
ATOM 2218 N N . GLN B 1 119 ? 3.26 0.291 -13.102 1 98.88 119 GLN B N 1
ATOM 2219 C CA . GLN B 1 119 ? 4.094 1.385 -12.617 1 98.88 119 GLN B CA 1
ATOM 2220 C C . GLN B 1 119 ? 3.436 2.736 -12.883 1 98.88 119 GLN B C 1
ATOM 2222 O O . GLN B 1 119 ? 3.471 3.627 -12.031 1 98.88 119 GLN B O 1
ATOM 2227 N N . GLN B 1 120 ? 2.828 2.896 -14.008 1 98.88 120 GLN B N 1
ATOM 2228 C CA . GLN B 1 120 ? 2.131 4.133 -14.336 1 98.88 120 GLN B CA 1
ATOM 2229 C C . GLN B 1 120 ? 0.926 4.348 -13.43 1 98.88 120 GLN B C 1
ATOM 2231 O O . GLN B 1 120 ? 0.705 5.457 -12.93 1 98.88 120 GLN B O 1
ATOM 2236 N N . ALA B 1 121 ? 0.146 3.32 -13.25 1 98.94 121 ALA B N 1
ATOM 2237 C CA . ALA B 1 121 ? -1.009 3.418 -12.367 1 98.94 121 ALA B CA 1
ATOM 2238 C C . ALA B 1 121 ? -0.576 3.738 -10.938 1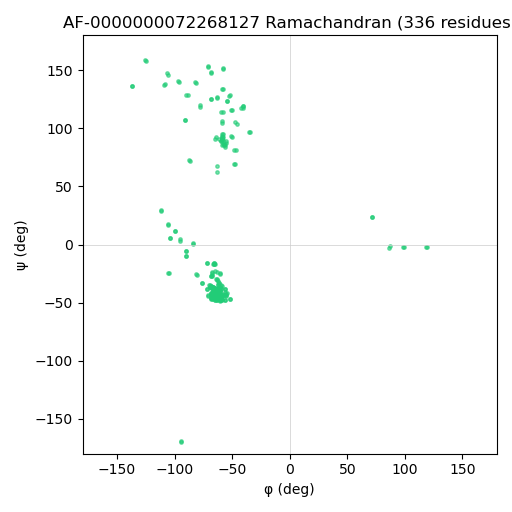 98.94 121 ALA B C 1
ATOM 2240 O O . ALA B 1 121 ? -1.257 4.48 -10.227 1 98.94 121 ALA B O 1
ATOM 2241 N N . TRP B 1 122 ? 0.595 3.131 -10.547 1 98.94 122 TRP B N 1
ATOM 2242 C CA . TRP B 1 122 ? 1.134 3.412 -9.219 1 98.94 122 TRP B CA 1
ATOM 2243 C C . TRP B 1 122 ? 1.462 4.895 -9.07 1 98.94 122 TRP B C 1
ATOM 2245 O O . TRP B 1 122 ? 1.177 5.496 -8.031 1 98.94 122 TRP B O 1
ATOM 2255 N N . THR B 1 123 ? 2.062 5.457 -10.102 1 98.88 123 THR B N 1
ATOM 2256 C CA . THR B 1 123 ? 2.436 6.867 -10.055 1 98.88 123 THR B CA 1
ATOM 2257 C C . THR B 1 123 ? 1.205 7.746 -9.852 1 98.88 123 THR B C 1
ATOM 2259 O O . THR B 1 123 ? 1.19 8.602 -8.969 1 98.88 123 THR B O 1
ATOM 2262 N N . ASP B 1 124 ? 0.201 7.48 -10.617 1 98.88 124 ASP B N 1
ATOM 2263 C CA . ASP B 1 124 ? -1.042 8.242 -10.531 1 98.88 124 ASP B CA 1
ATOM 2264 C C . ASP B 1 124 ? -1.704 8.062 -9.164 1 98.88 124 ASP B C 1
ATOM 2266 O O . ASP B 1 124 ? -2.09 9.039 -8.523 1 98.88 124 ASP B O 1
ATOM 2270 N N . TRP B 1 125 ? -1.787 6.895 -8.656 1 98.88 125 TRP B N 1
ATOM 2271 C CA . TRP B 1 125 ? -2.443 6.594 -7.387 1 98.88 125 TRP B CA 1
ATOM 2272 C C . TRP B 1 125 ? -1.658 7.18 -6.219 1 98.88 125 TRP B C 1
ATOM 2274 O O . TRP B 1 125 ? -2.24 7.777 -5.309 1 98.88 125 TRP B O 1
ATOM 2284 N N . SER B 1 126 ? -0.325 7.004 -6.195 1 98.88 126 SER B N 1
ATOM 2285 C CA . SER B 1 126 ? 0.465 7.438 -5.047 1 98.88 126 SER B CA 1
ATOM 2286 C C . SER B 1 126 ? 0.378 8.953 -4.855 1 98.88 126 SER B C 1
ATOM 2288 O O . SER B 1 126 ? 0.325 9.438 -3.725 1 98.88 126 SER B O 1
ATOM 2290 N N . GLU B 1 127 ? 0.363 9.656 -6 1 98.5 127 GLU B N 1
ATOM 2291 C CA . GLU B 1 127 ? 0.209 11.109 -5.906 1 98.5 127 GLU B CA 1
ATOM 2292 C C . GLU B 1 127 ? -1.153 11.484 -5.328 1 98.5 127 GLU B C 1
ATOM 2294 O O . GLU B 1 127 ? -1.239 12.273 -4.391 1 98.5 127 GLU B O 1
ATOM 2299 N N . LYS B 1 128 ? -2.205 10.891 -5.828 1 98.88 128 LYS B N 1
ATOM 2300 C CA . LYS B 1 128 ? -3.557 11.219 -5.387 1 98.88 128 LYS B CA 1
ATOM 2301 C C . LYS B 1 128 ? -3.807 10.734 -3.963 1 98.88 128 LYS B C 1
ATOM 2303 O O . LYS B 1 128 ? -4.496 11.398 -3.184 1 98.88 128 LYS B O 1
ATOM 2308 N N . ARG B 1 129 ? -3.213 9.586 -3.627 1 98.56 129 ARG B N 1
ATOM 2309 C CA . ARG B 1 129 ? -3.297 9.047 -2.273 1 98.56 129 ARG B CA 1
ATOM 2310 C C . ARG B 1 129 ? -2.67 10 -1.265 1 98.56 129 ARG B C 1
ATOM 2312 O O . ARG B 1 129 ? -3.266 10.297 -0.227 1 98.56 129 ARG B O 1
ATOM 2319 N N . CYS B 1 130 ? -1.51 10.523 -1.587 1 98.69 130 CYS B N 1
ATOM 2320 C CA . CYS B 1 130 ? -0.794 11.344 -0.616 1 98.69 130 CYS B CA 1
ATOM 2321 C C . CYS B 1 130 ? -1.34 12.766 -0.597 1 98.69 130 CYS B C 1
ATOM 2323 O O . CYS B 1 130 ? -1.3 13.438 0.436 1 98.69 130 CYS B O 1
ATOM 2325 N N . PHE B 1 131 ? -1.918 13.172 -1.723 1 97.25 131 PHE B N 1
ATOM 2326 C CA . PHE B 1 131 ? -2.648 14.438 -1.722 1 97.25 131 PHE B CA 1
ATOM 2327 C C . PHE B 1 131 ? -3.863 14.359 -0.807 1 97.25 131 PHE B C 1
ATOM 2329 O O . PHE B 1 131 ? -4.148 15.297 -0.061 1 97.25 131 PHE B O 1
ATOM 2336 N N . PHE B 1 132 ? -4.566 13.289 -0.814 1 98.06 132 PHE B N 1
ATOM 2337 C CA . PHE B 1 132 ? -5.727 13.109 0.05 1 98.06 132 PHE B CA 1
ATOM 2338 C C . PHE B 1 132 ? -5.312 13.094 1.517 1 98.06 132 PHE B C 1
ATOM 2340 O O . PHE B 1 132 ? -5.973 13.703 2.359 1 98.06 132 PHE B O 1
ATOM 2347 N N . GLU B 1 133 ? -4.242 12.406 1.816 1 96.69 133 GLU B N 1
ATOM 2348 C CA . GLU B 1 133 ? -3.773 12.383 3.199 1 96.69 133 GLU B CA 1
ATOM 2349 C C . GLU B 1 133 ? -3.412 13.781 3.684 1 96.69 133 GLU B C 1
ATOM 2351 O O . GLU B 1 133 ? -3.705 14.141 4.824 1 96.69 133 GLU B O 1
ATOM 2356 N N . ALA B 1 134 ? -2.721 14.484 2.797 1 96.31 134 ALA B N 1
ATOM 2357 C CA . ALA B 1 134 ? -2.393 15.867 3.137 1 96.31 134 ALA B CA 1
ATOM 2358 C C . ALA B 1 134 ? -3.656 16.703 3.311 1 96.31 134 ALA B C 1
ATOM 2360 O O . ALA B 1 134 ? -3.73 17.547 4.207 1 96.31 134 ALA B O 1
ATOM 2361 N N . ALA B 1 135 ? -4.621 16.5 2.432 1 95.31 135 ALA B N 1
ATOM 2362 C CA . ALA B 1 135 ? -5.875 17.25 2.502 1 95.31 135 ALA B CA 1
ATOM 2363 C C . ALA B 1 135 ? -6.57 17.031 3.84 1 95.31 135 ALA B C 1
ATOM 2365 O O . ALA B 1 135 ? -7.195 17.938 4.379 1 95.31 135 ALA B O 1
ATOM 2366 N N . ARG B 1 136 ? -6.5 15.883 4.41 1 94.75 136 ARG B N 1
ATOM 2367 C CA . ARG B 1 136 ? -7.113 15.562 5.695 1 94.75 136 ARG B CA 1
ATOM 2368 C C . ARG B 1 136 ? -6.473 16.359 6.824 1 94.75 136 ARG B C 1
ATOM 2370 O O . ARG B 1 136 ? -7.016 16.438 7.93 1 94.75 136 ARG B O 1
ATOM 2377 N N . ARG B 1 137 ? -5.301 16.938 6.566 1 95.44 137 ARG B N 1
ATOM 2378 C CA . ARG B 1 137 ? -4.574 17.719 7.562 1 95.44 137 ARG B CA 1
ATOM 2379 C C . ARG B 1 137 ? -4.664 19.203 7.258 1 95.44 137 ARG B C 1
ATOM 2381 O O . ARG B 1 137 ? -3.811 19.984 7.684 1 95.44 137 ARG B O 1
ATOM 2388 N N . ARG B 1 138 ? -5.598 19.625 6.438 1 93.19 138 ARG B N 1
ATOM 2389 C CA . ARG B 1 138 ? -5.773 21.031 6.117 1 93.19 138 ARG B CA 1
ATOM 2390 C C . ARG B 1 138 ? -5.887 21.875 7.387 1 93.19 138 ARG B C 1
ATOM 2392 O O . ARG B 1 138 ? -6.664 21.547 8.289 1 93.19 138 ARG B O 1
ATOM 2399 N N . GLY B 1 139 ? -5.004 22.953 7.434 1 90.62 139 GLY B N 1
ATOM 2400 C CA . GLY B 1 139 ? -5.043 23.875 8.57 1 90.62 139 GLY B CA 1
ATOM 2401 C C . GLY B 1 139 ? -4.184 23.406 9.727 1 90.62 139 GLY B C 1
ATOM 2402 O O . GLY B 1 139 ? -4.09 24.094 10.75 1 90.62 139 GLY B O 1
ATOM 2403 N N . LYS B 1 140 ? -3.553 22.234 9.562 1 93.94 140 LYS B N 1
ATOM 2404 C CA . LYS B 1 140 ? -2.721 21.719 10.641 1 93.94 140 LYS B CA 1
ATOM 2405 C C . LYS B 1 140 ? -1.237 21.844 10.305 1 93.94 140 LYS B C 1
ATOM 2407 O O . LYS B 1 140 ? -0.855 21.766 9.133 1 93.94 140 LYS B O 1
ATOM 2412 N N . PRO B 1 141 ? -0.418 22.062 11.305 1 94.81 141 PRO B N 1
ATOM 2413 C CA . PRO B 1 141 ? 1.005 22.312 11.062 1 94.81 141 PRO B CA 1
ATOM 2414 C C . PRO B 1 141 ? 1.73 21.094 10.508 1 94.81 141 PRO B C 1
ATOM 2416 O O . PRO B 1 141 ? 2.785 21.219 9.883 1 94.81 141 PRO B O 1
ATOM 2419 N N . ASP B 1 142 ? 1.139 19.844 10.609 1 96 142 ASP B N 1
ATOM 2420 C CA . ASP B 1 142 ? 1.869 18.641 10.227 1 96 142 ASP B CA 1
ATOM 2421 C C . ASP B 1 142 ? 1.469 18.172 8.828 1 96 142 ASP B C 1
ATOM 2423 O O . ASP B 1 142 ? 1.826 17.062 8.406 1 96 142 ASP B O 1
ATOM 2427 N N . ARG B 1 143 ? 0.75 18.984 8.078 1 96.31 143 ARG B N 1
ATOM 2428 C CA . ARG B 1 143 ? 0.257 18.625 6.758 1 96.31 143 ARG B CA 1
ATOM 2429 C C . ARG B 1 143 ? 1.402 18.188 5.848 1 96.31 143 ARG B C 1
ATOM 2431 O O . ARG B 1 143 ? 1.314 17.156 5.18 1 96.31 143 ARG B O 1
ATOM 2438 N N . MET B 1 144 ? 2.512 18.938 5.906 1 96.19 144 MET B N 1
ATOM 2439 C CA . MET B 1 144 ? 3.646 18.625 5.039 1 96.19 144 MET B CA 1
ATOM 2440 C C . MET B 1 144 ? 4.348 17.344 5.496 1 96.19 144 MET B C 1
ATOM 2442 O O . MET B 1 144 ? 4.828 16.562 4.672 1 96.19 144 MET B O 1
ATOM 2446 N N . VAL B 1 145 ? 4.441 17.188 6.805 1 97.69 145 VAL B N 1
ATOM 2447 C CA . VAL B 1 145 ? 5.051 15.961 7.336 1 97.69 145 VAL B CA 1
ATOM 2448 C C . VAL B 1 145 ? 4.238 14.75 6.898 1 97.69 145 VAL B C 1
ATOM 2450 O O . VAL B 1 145 ? 4.805 13.742 6.449 1 97.69 145 VAL B O 1
ATOM 2453 N N . VAL B 1 146 ? 2.932 14.852 6.93 1 97.5 146 VAL B N 1
ATOM 2454 C CA . VAL B 1 146 ? 2.037 13.75 6.586 1 97.5 146 VAL B CA 1
ATOM 2455 C C . VAL B 1 146 ? 2.16 13.43 5.098 1 97.5 146 VAL B C 1
ATOM 2457 O O . VAL B 1 146 ? 2.244 12.258 4.715 1 97.5 146 VAL B O 1
ATOM 2460 N N . ALA B 1 147 ? 2.209 14.422 4.25 1 97.31 147 ALA B N 1
ATOM 2461 C CA . ALA B 1 147 ? 2.365 14.211 2.811 1 97.31 147 ALA B CA 1
ATOM 2462 C C . ALA B 1 147 ? 3.695 13.531 2.496 1 97.31 147 ALA B C 1
ATOM 2464 O O . ALA B 1 147 ? 3.74 12.578 1.717 1 97.31 147 ALA B O 1
ATOM 2465 N N . SER B 1 148 ? 4.73 14.055 3.113 1 98.25 148 SER B N 1
ATOM 2466 C CA . SER B 1 148 ? 6.059 13.5 2.869 1 98.25 148 SER B CA 1
ATOM 2467 C C . SER B 1 148 ? 6.152 12.062 3.361 1 98.25 148 SER B C 1
ATOM 2469 O O . SER B 1 148 ? 6.77 11.211 2.711 1 98.25 148 SER B O 1
ATOM 2471 N N . ASP B 1 149 ? 5.594 11.828 4.512 1 98.56 149 ASP B N 1
ATOM 2472 C CA . ASP B 1 149 ? 5.598 10.477 5.062 1 98.56 149 ASP B CA 1
ATOM 2473 C C . ASP B 1 149 ? 4.84 9.516 4.156 1 98.56 149 ASP B C 1
ATOM 2475 O O . ASP B 1 149 ? 5.285 8.383 3.93 1 98.56 149 ASP B O 1
ATOM 2479 N N . CYS B 1 150 ? 3.697 9.922 3.678 1 98.56 150 CYS B N 1
ATOM 2480 C CA . CYS B 1 150 ? 2.918 9.117 2.742 1 98.56 150 CYS B CA 1
ATOM 2481 C C . CYS B 1 150 ? 3.742 8.766 1.509 1 98.56 150 CYS B C 1
ATOM 2483 O O . CYS B 1 150 ? 3.83 7.598 1.129 1 98.56 150 CYS B O 1
ATOM 2485 N N . LEU B 1 151 ? 4.418 9.781 0.918 1 98.69 151 LEU B N 1
ATOM 2486 C CA . LEU B 1 151 ? 5.219 9.547 -0.279 1 98.69 151 LEU B CA 1
ATOM 2487 C C . LEU B 1 151 ? 6.402 8.641 0.03 1 98.69 151 LEU B C 1
ATOM 2489 O O . LEU B 1 151 ? 6.75 7.77 -0.775 1 98.69 151 LEU B O 1
ATOM 2493 N N . MET B 1 152 ? 7.004 8.852 1.154 1 98.88 152 MET B N 1
ATOM 2494 C CA . MET B 1 152 ? 8.125 8 1.54 1 98.88 152 MET B CA 1
ATOM 2495 C C . MET B 1 152 ? 7.707 6.539 1.62 1 98.88 152 MET B C 1
ATOM 2497 O O . MET B 1 152 ? 8.352 5.668 1.029 1 98.88 152 MET B O 1
ATOM 2501 N N . ARG B 1 153 ? 6.645 6.309 2.24 1 98.56 153 ARG B N 1
ATOM 2502 C CA . ARG B 1 153 ? 6.215 4.93 2.465 1 98.56 153 ARG B CA 1
ATOM 2503 C C . ARG B 1 153 ? 5.746 4.285 1.164 1 98.56 153 ARG B C 1
ATOM 2505 O O . ARG B 1 153 ? 6.105 3.145 0.867 1 98.56 153 ARG B O 1
ATOM 2512 N N . ARG B 1 154 ? 4.926 5.02 0.329 1 98.69 154 ARG B N 1
ATOM 2513 C CA . ARG B 1 154 ? 4.492 4.465 -0.949 1 98.69 154 ARG B CA 1
ATOM 2514 C C . ARG B 1 154 ? 5.684 4.172 -1.853 1 98.69 154 ARG B C 1
ATOM 2516 O O . ARG B 1 154 ? 5.746 3.111 -2.479 1 98.69 154 ARG B O 1
ATOM 2523 N N . THR B 1 155 ? 6.605 5.105 -1.867 1 98.88 155 THR B N 1
ATOM 2524 C CA . THR B 1 155 ? 7.773 4.93 -2.725 1 98.88 155 THR B CA 1
ATOM 2525 C C . THR B 1 155 ? 8.617 3.744 -2.26 1 98.88 155 THR B C 1
ATOM 2527 O O . THR B 1 155 ? 9.055 2.932 -3.074 1 98.88 155 THR B O 1
ATOM 2530 N N . ALA B 1 156 ? 8.805 3.664 -0.997 1 98.81 156 ALA B N 1
ATOM 2531 C CA . ALA B 1 156 ? 9.602 2.578 -0.435 1 98.81 156 ALA B CA 1
ATOM 2532 C C . ALA B 1 156 ? 8.977 1.222 -0.738 1 98.81 156 ALA B C 1
ATOM 2534 O O . ALA B 1 156 ? 9.664 0.294 -1.172 1 98.81 156 ALA B O 1
ATOM 2535 N N . GLU B 1 157 ? 7.711 1.12 -0.543 1 98.06 157 GLU B N 1
ATOM 2536 C CA . GLU B 1 157 ? 7 -0.131 -0.799 1 98.06 157 GLU B CA 1
ATOM 2537 C C . GLU B 1 157 ? 7.09 -0.525 -2.27 1 98.06 157 GLU B C 1
ATOM 2539 O O . GLU B 1 157 ? 7.289 -1.698 -2.594 1 98.06 157 GLU B O 1
ATOM 2544 N N . GLU B 1 158 ? 6.941 0.472 -3.102 1 98.5 158 GLU B N 1
ATOM 2545 C CA . GLU B 1 158 ? 7.055 0.205 -4.531 1 98.5 158 GLU B CA 1
ATOM 2546 C C . GLU B 1 158 ? 8.469 -0.212 -4.906 1 98.5 158 GLU B C 1
ATOM 2548 O O . GLU B 1 158 ? 8.664 -1.146 -5.688 1 98.5 158 GLU B O 1
ATOM 2553 N N . ALA B 1 159 ? 9.477 0.449 -4.332 1 98.44 159 ALA B N 1
ATOM 2554 C CA . ALA B 1 159 ? 10.867 0.089 -4.586 1 98.44 159 ALA B CA 1
ATOM 2555 C C . ALA B 1 159 ? 11.141 -1.359 -4.191 1 98.44 159 ALA B C 1
ATOM 2557 O O . ALA B 1 159 ? 11.734 -2.115 -4.961 1 98.44 159 ALA B O 1
ATOM 2558 N N . LEU B 1 160 ? 10.656 -1.728 -3.072 1 97.56 160 LEU B N 1
ATOM 2559 C CA . LEU B 1 160 ? 10.906 -3.074 -2.57 1 97.56 160 LEU B CA 1
ATOM 2560 C C . LEU B 1 160 ? 10.227 -4.117 -3.447 1 97.56 160 LEU B C 1
ATOM 2562 O O . LEU B 1 160 ? 10.789 -5.176 -3.719 1 97.56 160 LEU B O 1
ATOM 2566 N N . LEU B 1 161 ? 9.031 -3.824 -3.902 1 96.5 161 LEU B N 1
ATOM 2567 C CA . LEU B 1 161 ? 8.336 -4.711 -4.828 1 96.5 161 LEU B CA 1
ATOM 2568 C C . LEU B 1 161 ? 9.141 -4.887 -6.113 1 96.5 161 LEU B C 1
ATOM 2570 O O . LEU B 1 161 ? 9.32 -6.012 -6.582 1 96.5 161 LEU B O 1
ATOM 2574 N N . LEU B 1 162 ? 9.562 -3.752 -6.633 1 97.75 162 LEU B N 1
ATOM 2575 C CA . LEU B 1 162 ? 10.273 -3.787 -7.906 1 97.75 162 LEU B CA 1
ATOM 2576 C C . LEU B 1 162 ? 11.617 -4.492 -7.758 1 97.75 162 LEU B C 1
ATOM 2578 O O . LEU B 1 162 ? 12.062 -5.188 -8.672 1 97.75 162 LEU B O 1
ATOM 2582 N N . GLU B 1 163 ? 12.281 -4.305 -6.645 1 96.5 163 GLU B N 1
ATOM 2583 C CA . GLU B 1 163 ? 13.523 -5.02 -6.391 1 96.5 163 GLU B CA 1
ATOM 2584 C C . GLU B 1 163 ? 13.297 -6.527 -6.324 1 96.5 163 GLU B C 1
ATOM 2586 O O . GLU B 1 163 ? 14.102 -7.309 -6.828 1 96.5 163 GLU B O 1
ATOM 2591 N N . GLU B 1 164 ? 12.203 -6.906 -5.719 1 95 164 GLU B N 1
ATOM 2592 C CA . GLU B 1 164 ? 11.844 -8.32 -5.707 1 95 164 GLU B CA 1
ATOM 2593 C C . GLU B 1 164 ? 11.578 -8.836 -7.117 1 95 164 GLU B C 1
ATOM 2595 O O . GLU B 1 164 ? 12.008 -9.938 -7.477 1 95 164 GLU B O 1
ATOM 2600 N N . ALA B 1 165 ? 10.93 -8.055 -7.895 1 95.5 165 ALA B N 1
ATOM 2601 C CA . ALA B 1 165 ? 10.578 -8.445 -9.258 1 95.5 165 ALA B CA 1
ATOM 2602 C C . ALA B 1 165 ? 11.82 -8.539 -10.141 1 95.5 165 ALA B C 1
ATOM 2604 O O . ALA B 1 165 ? 11.836 -9.273 -11.125 1 95.5 165 ALA B O 1
ATOM 2605 N N . ALA B 1 166 ? 12.805 -7.73 -9.703 1 95.31 166 ALA B N 1
ATOM 2606 C CA . ALA B 1 166 ? 14.047 -7.719 -10.469 1 95.31 166 ALA B CA 1
ATOM 2607 C C . ALA B 1 166 ? 14.875 -8.977 -10.188 1 95.31 166 ALA B C 1
ATOM 2609 O O . ALA B 1 166 ? 15.727 -9.352 -10.992 1 95.31 166 ALA B O 1
ATOM 2610 N N . GLY B 1 167 ? 14.68 -9.359 -8.867 1 82.94 167 GLY B N 1
ATOM 2611 C CA . GLY B 1 167 ? 15.445 -10.539 -8.5 1 82.94 167 GLY B CA 1
ATOM 2612 C C . GLY B 1 167 ? 14.82 -11.828 -9 1 82.94 167 GLY B C 1
ATOM 2613 O O . GLY B 1 167 ? 13.602 -11.906 -9.188 1 82.94 167 GLY B O 1
ATOM 2614 N N . ARG B 1 168 ? 15.469 -12.555 -9.766 1 60.22 168 ARG B N 1
ATOM 2615 C CA . ARG B 1 168 ? 15.008 -13.859 -10.242 1 60.22 168 ARG B CA 1
ATOM 2616 C C . ARG B 1 168 ? 14.852 -14.844 -9.086 1 60.22 168 ARG B C 1
ATOM 2618 O O . ARG B 1 168 ? 15.836 -15.203 -8.43 1 60.22 168 ARG B O 1
ATOM 2625 N N . LYS B 1 169 ? 13.953 -14.469 -8.227 1 49.88 169 LYS B N 1
ATOM 2626 C CA . LYS B 1 169 ? 13.984 -15.609 -7.32 1 49.88 169 LYS B CA 1
ATOM 2627 C C . LYS B 1 169 ? 13.734 -16.922 -8.078 1 49.88 169 LYS B C 1
ATOM 2629 O O . LYS B 1 169 ? 12.75 -17.047 -8.797 1 49.88 169 LYS B O 1
ATOM 2634 N N . ARG B 1 170 ? 14.859 -17.625 -8.625 1 37.22 170 ARG B N 1
ATOM 2635 C CA . ARG B 1 170 ? 14.727 -19.016 -9.023 1 37.22 170 ARG B CA 1
ATOM 2636 C C . ARG B 1 170 ? 13.922 -19.812 -8 1 37.22 170 ARG B C 1
ATOM 2638 O O . ARG B 1 170 ? 13.945 -19.5 -6.812 1 37.22 170 ARG B O 1
#

Radius of gyration: 28.37 Å; Cα contacts (8 Å, |Δi|>4): 394; chains: 2; bounding box: 52×150×63 Å

Secondary structure (DSSP, 8-state):
---------------------PPP---THHHHHHHTT--SHHHHGGGTTHHHHHHHHTSTT--HHHHHHHHHHHHHHHHHHHHHHHHHHHHHHHHHHHHTHHHHHTTPPPHHHHHHHHHHHHHHHHHHHHHHHHHTTTTSTTHHHHHHHHHHHHHHHHHHHHHHHHS---/---------------------PPP---THHHHHHHTT--SHHHHGGGTTHHHHHHHHTSTT--HHHHHHHHHHHHHHHHHHHHHHHHHHHHHHHHHHHHTHHHHHTTPPPHHHHHHHHHHHHHHHHHHHHHHHHHTTTTSTTHHHHHHHHHHHHHHHHHHHHHHHHS---

Organism: Cereibacter sphaeroides (strain ATCC 17023 / DSM 158 / JCM 6121 / CCUG 31486 / LMG 2827 / NBRC 12203 / NCIMB 8253 / ATH 2.4.1.) (NCBI:txid272943)

InterPro domains:
  IPR009739 Lysozyme inhibitor LprI-like, N-terminal [PF07007] (55-159)

Nearest PDB structures (foldseek):
  3gi7-assembly1_A  TM=7.595E-01  e=5.082E-02  Pseudomonas putida KT2440
  3gi7-assembly1_A  TM=7.595E-01  e=5.570E-02  Pseudomonas putida KT2440